Protein AF-A0A2V1BTF8-F1 (afdb_monomer_lite)

Radius of gyration: 18.41 Å; chains: 1; bounding box: 40×37×51 Å

Sequence (206 aa):
MSLDVRPENDLIGSLDSDEHRRFPVLKLAYFGLSCSQPADIDPVRNPDWVAESQWRATLGFQPPEQMYGSHTNRRIGVQTSVWAVGAVMYCLVVGRLNNWMYTFLHADPNGYFRTVVGDPAILRDSTQHFPYSARVIDVLCHCFMEDPDERATSRILVNDCQAMVDIFDTMTKDLPPTQMRSLKRGQMSSRMDSLYEISRFRTQVC

Foldseek 3Di:
DALEQAPVQWDFADADPPDRNDGTDIDGHDCVLPDDDDPDQQCVVCVVCLVSRAPSYDPLLFAPLSPDPPQPGNRDDQLSVLLSVLQRVLCVQQVDGFDQVDWDWDQAPVRDTFIFGGDCCQLVPCDPGHVAAPLVSNLSRLSRGNHSVSHDHPVRSVVSVVVLVVQVCVVCVPPDPVCVVVDDSNVVRVSSNVVVVVVVVVVVPD

pLDDT: mean 81.81, std 14.45, range [33.53, 96.31]

Secondary structure (DSSP, 8-state):
--S---GGGEEE-PPPSSS-SSSPPEEE---TT--PPPS---TTT-HHHHHHHTT-SPTTTS-HHHH-TT-S----SHHHHHHHHHHHHHHHHHSS---TT-EEEEE-TTS-EEEEES-HHHHT-TTTT--S-HHHHHHHHHHSBSSGGGSPPHHHHHHHHHHHHHHHHHHHTTS-HHHHTT--HHHHHHHHHHHHHHHHHHHT--

Structure (mmCIF, N/CA/C/O backbone):
data_AF-A0A2V1BTF8-F1
#
_entry.id   AF-A0A2V1BTF8-F1
#
loop_
_atom_site.group_PDB
_atom_site.id
_atom_site.type_symbol
_atom_site.label_atom_id
_atom_site.label_alt_id
_atom_site.label_comp_id
_atom_site.label_asym_id
_atom_site.label_entity_id
_atom_site.label_seq_id
_atom_site.pdbx_PDB_ins_code
_atom_site.Cartn_x
_atom_site.Cartn_y
_atom_site.Cartn_z
_atom_site.occupancy
_atom_site.B_iso_or_equiv
_atom_site.auth_seq_id
_atom_site.auth_comp_id
_atom_site.auth_asym_id
_atom_site.auth_atom_id
_atom_site.pdbx_PDB_model_num
ATOM 1 N N . MET A 1 1 ? 1.560 -13.198 -6.771 1.00 81.19 1 MET A N 1
ATOM 2 C CA . MET A 1 1 ? 1.176 -11.858 -6.279 1.00 81.19 1 MET A CA 1
ATOM 3 C C . MET A 1 1 ? -0.197 -11.499 -6.822 1.00 81.19 1 MET A C 1
ATOM 5 O O . MET A 1 1 ? -0.518 -11.952 -7.918 1.00 81.19 1 MET A O 1
ATOM 9 N N . SER A 1 2 ? -0.993 -10.732 -6.072 1.00 82.50 2 SER A N 1
ATOM 10 C CA . SER A 1 2 ? -2.259 -10.198 -6.590 1.00 82.50 2 SER A CA 1
ATOM 11 C C . SER A 1 2 ? -2.002 -8.856 -7.260 1.00 82.50 2 SER A C 1
ATOM 13 O O . SER A 1 2 ? -1.342 -7.990 -6.684 1.00 82.50 2 SER A O 1
ATOM 15 N N . LEU A 1 3 ? -2.510 -8.707 -8.478 1.00 83.69 3 LEU A N 1
ATOM 16 C CA . LEU A 1 3 ? -2.372 -7.491 -9.270 1.00 83.69 3 LEU A CA 1
ATOM 17 C C . LEU A 1 3 ? -3.637 -6.639 -9.291 1.00 83.69 3 LEU A C 1
ATOM 19 O O . LEU A 1 3 ? -3.630 -5.621 -9.960 1.00 83.69 3 LEU A O 1
ATOM 23 N N . ASP A 1 4 ? -4.696 -7.031 -8.583 1.00 84.44 4 ASP A N 1
ATOM 24 C CA . ASP A 1 4 ? -5.968 -6.302 -8.556 1.00 84.44 4 ASP A CA 1
ATOM 25 C C . ASP A 1 4 ? -6.592 -6.373 -7.155 1.00 84.44 4 ASP A C 1
ATOM 27 O O . ASP A 1 4 ? -7.639 -6.976 -6.935 1.00 84.44 4 ASP A O 1
ATOM 31 N N . VAL A 1 5 ? -5.893 -5.817 -6.163 1.00 86.31 5 VAL A N 1
ATOM 32 C CA . VAL A 1 5 ? -6.432 -5.667 -4.802 1.00 86.31 5 VAL A CA 1
ATOM 33 C C . VAL A 1 5 ? -7.244 -4.375 -4.749 1.00 86.31 5 VAL A C 1
ATOM 35 O O . VAL A 1 5 ? -6.713 -3.299 -5.019 1.00 86.31 5 VAL A O 1
ATOM 38 N N . ARG A 1 6 ? -8.534 -4.497 -4.430 1.00 88.38 6 ARG A N 1
ATOM 39 C CA . ARG A 1 6 ? -9.509 -3.401 -4.367 1.00 88.38 6 ARG A CA 1
ATOM 40 C C . ARG A 1 6 ? -10.736 -3.836 -3.551 1.00 88.38 6 ARG A C 1
ATOM 42 O O . ARG A 1 6 ? -10.977 -5.044 -3.472 1.00 88.38 6 ARG A O 1
ATOM 49 N N . PRO A 1 7 ? -11.548 -2.903 -3.022 1.00 86.31 7 PRO A N 1
ATOM 50 C CA . PRO A 1 7 ? -12.659 -3.237 -2.133 1.00 86.31 7 PRO A CA 1
ATOM 51 C C . PRO A 1 7 ? -13.680 -4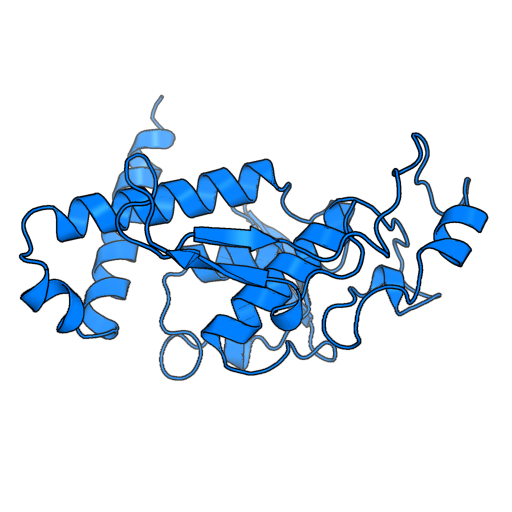.205 -2.743 1.00 86.31 7 PRO A C 1
ATOM 53 O O . PRO A 1 7 ? -14.249 -5.027 -2.036 1.00 86.31 7 PRO A O 1
ATOM 56 N N . GLU A 1 8 ? -13.907 -4.152 -4.058 1.00 87.50 8 GLU A N 1
ATOM 57 C CA . GLU A 1 8 ? -14.854 -5.039 -4.748 1.00 87.50 8 GLU A CA 1
ATOM 58 C C . GLU A 1 8 ? -14.408 -6.507 -4.755 1.00 87.50 8 GLU A C 1
ATOM 60 O O . GLU A 1 8 ? -15.232 -7.401 -4.954 1.00 87.50 8 GLU A O 1
ATOM 65 N N . ASN A 1 9 ? -13.113 -6.753 -4.553 1.00 87.81 9 ASN A N 1
ATOM 66 C CA . ASN A 1 9 ? -12.529 -8.088 -4.516 1.00 87.81 9 ASN A CA 1
ATOM 67 C C . ASN A 1 9 ? -12.391 -8.608 -3.072 1.00 87.81 9 ASN A C 1
ATOM 69 O O . ASN A 1 9 ? -11.923 -9.728 -2.879 1.00 87.81 9 ASN A O 1
ATOM 73 N N . ASP A 1 10 ? -12.831 -7.843 -2.069 1.00 86.81 10 ASP A N 1
ATOM 74 C CA . ASP A 1 10 ? -12.788 -8.222 -0.659 1.00 86.81 10 ASP A CA 1
ATOM 75 C C . ASP A 1 10 ? -14.166 -8.711 -0.185 1.00 86.81 10 ASP A C 1
ATOM 77 O O . ASP A 1 10 ? -15.143 -7.963 -0.116 1.00 86.81 10 ASP A O 1
ATOM 81 N N . LEU A 1 11 ? -14.261 -9.996 0.165 1.00 87.81 11 LEU A N 1
ATOM 82 C CA . LEU A 1 11 ? -15.493 -10.590 0.681 1.00 87.81 11 LEU A CA 1
ATOM 83 C C . LEU A 1 11 ? -15.557 -10.450 2.198 1.00 87.81 11 LEU A C 1
ATOM 85 O O . LEU A 1 11 ? -14.644 -10.867 2.910 1.00 87.81 11 LEU A O 1
ATOM 89 N N . ILE A 1 12 ? -16.677 -9.932 2.695 1.00 88.44 12 ILE A N 1
ATOM 90 C CA . ILE A 1 12 ? -16.931 -9.788 4.128 1.00 88.44 12 ILE A CA 1
ATOM 91 C C . ILE A 1 12 ? -17.760 -10.983 4.605 1.00 88.44 12 ILE A C 1
ATOM 93 O O . ILE A 1 12 ? -18.919 -11.154 4.225 1.00 88.44 12 ILE A O 1
ATOM 97 N N . GLY A 1 13 ? -17.144 -11.830 5.423 1.00 85.31 13 GLY A N 1
ATOM 98 C CA . GLY A 1 13 ? -17.763 -12.994 6.045 1.00 85.31 13 GLY A CA 1
ATOM 99 C C . GLY A 1 13 ? -18.385 -12.697 7.410 1.00 85.31 13 GLY A C 1
ATOM 100 O O . GLY A 1 13 ? -18.304 -11.593 7.945 1.00 85.31 13 GLY A O 1
ATOM 101 N N . SER A 1 14 ? -18.999 -13.725 8.000 1.00 86.19 14 SER A N 1
ATOM 102 C CA . SER A 1 14 ? -19.420 -13.682 9.406 1.00 86.19 14 SER A CA 1
ATOM 103 C C . SER A 1 14 ? -18.210 -13.623 10.346 1.00 86.19 14 SER A C 1
ATOM 105 O O . SER A 1 14 ? -17.082 -13.898 9.936 1.00 86.19 14 SER A O 1
ATOM 107 N N . LEU A 1 15 ? -18.455 -13.254 11.606 1.00 83.19 15 LEU A N 1
ATOM 108 C CA . LEU A 1 15 ? -17.451 -13.335 12.670 1.00 83.19 15 LEU A CA 1
ATOM 109 C C . LEU A 1 15 ? -16.960 -14.776 12.818 1.00 83.19 15 LEU A C 1
ATOM 111 O O . LEU A 1 15 ? -17.764 -15.707 12.713 1.00 83.19 15 LEU A O 1
ATOM 115 N N . ASP A 1 16 ? -15.667 -14.945 13.087 1.00 75.25 16 ASP A N 1
ATOM 116 C CA . ASP A 1 16 ? -15.132 -16.272 13.375 1.00 75.25 16 ASP A CA 1
ATOM 117 C C . ASP A 1 16 ? -15.511 -16.723 14.790 1.00 75.25 16 ASP A C 1
ATOM 119 O O . ASP A 1 16 ? -15.805 -15.915 15.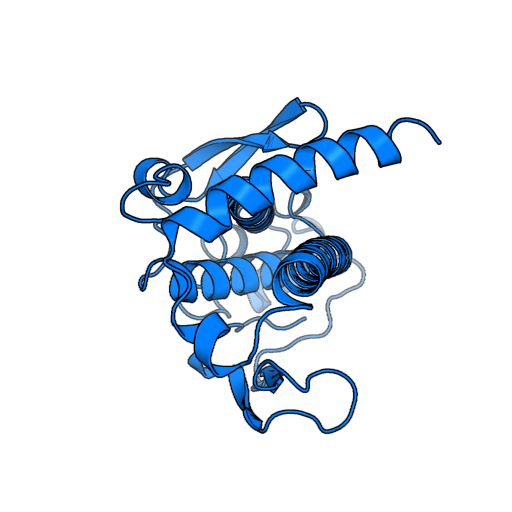675 1.00 75.25 16 ASP A O 1
ATOM 123 N N . SER A 1 17 ? -15.498 -18.031 15.005 1.00 75.75 17 SER A N 1
ATOM 124 C CA . SER A 1 17 ? -15.760 -18.673 16.284 1.00 75.75 17 SER A CA 1
ATOM 125 C C . SER A 1 17 ? -14.521 -18.792 17.171 1.00 75.75 17 SER A C 1
ATOM 127 O O . SER A 1 17 ? -14.683 -19.099 18.350 1.00 75.75 17 SER A O 1
ATOM 129 N N . ASP A 1 18 ? -13.307 -18.515 16.688 1.00 73.69 18 ASP A N 1
ATOM 130 C CA . ASP A 1 18 ? -12.044 -18.694 17.423 1.00 73.69 18 ASP A CA 1
ATOM 131 C C . ASP A 1 18 ? -11.150 -17.436 17.455 1.00 73.69 18 ASP A C 1
ATOM 133 O O . ASP A 1 18 ? -11.049 -16.820 18.519 1.00 73.69 18 ASP A O 1
ATOM 137 N N . GLU A 1 19 ? -10.550 -17.018 16.339 1.00 63.22 19 GLU A N 1
ATOM 138 C CA . GLU A 1 19 ? -9.487 -16.001 16.278 1.00 63.22 19 GLU A CA 1
ATOM 139 C C . GLU A 1 19 ? -10.029 -14.587 16.006 1.00 63.22 19 GLU A C 1
ATOM 141 O O . GLU A 1 19 ? -9.587 -13.605 16.607 1.00 63.22 19 GLU A O 1
ATOM 146 N N . HIS A 1 20 ? -11.060 -14.464 15.164 1.00 64.25 20 HIS A N 1
ATOM 147 C CA . HIS A 1 20 ? -11.615 -13.176 14.725 1.00 64.25 20 HIS A CA 1
ATOM 148 C C . HIS A 1 20 ? -13.076 -12.987 15.150 1.00 64.25 20 HIS A C 1
ATOM 150 O O . HIS A 1 20 ? -13.965 -12.686 14.356 1.00 64.25 20 HIS A O 1
ATOM 156 N N . ARG A 1 21 ? -13.329 -13.117 16.457 1.00 72.12 21 ARG A N 1
ATOM 157 C CA . ARG A 1 21 ? -14.680 -13.006 17.044 1.00 72.12 21 ARG A CA 1
ATOM 158 C C . ARG A 1 21 ? -15.271 -11.592 17.050 1.00 72.12 21 ARG A C 1
ATOM 160 O 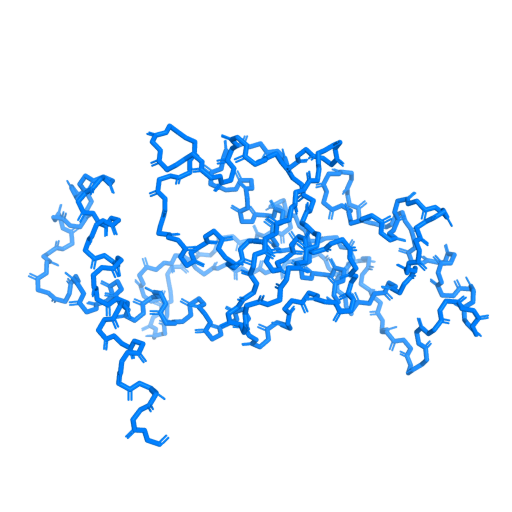O . ARG A 1 21 ? -16.436 -11.422 17.397 1.00 72.12 21 ARG A O 1
ATOM 167 N N . ARG A 1 22 ? -14.471 -10.562 16.760 1.00 71.56 22 ARG A N 1
ATOM 168 C CA . ARG A 1 22 ? -14.849 -9.147 16.969 1.00 71.56 22 ARG A CA 1
ATOM 169 C C . ARG A 1 22 ? -15.040 -8.357 15.687 1.00 71.56 22 ARG A C 1
ATOM 171 O O . ARG A 1 22 ? -15.901 -7.483 15.645 1.00 71.56 22 ARG A O 1
ATOM 178 N N . PHE A 1 23 ? -14.259 -8.674 14.661 1.00 79.12 23 PHE A N 1
ATOM 179 C CA . PHE A 1 23 ? -14.344 -8.039 13.355 1.00 79.12 23 PHE A CA 1
ATOM 180 C C . PHE A 1 23 ? -14.774 -9.079 12.322 1.00 79.12 23 PHE A C 1
ATOM 182 O O . PHE A 1 23 ? -14.309 -10.217 12.402 1.00 79.12 23 PHE A O 1
ATOM 189 N N . PRO A 1 24 ? -15.665 -8.726 11.380 1.00 83.12 24 PRO A N 1
ATOM 190 C CA . PRO A 1 24 ? -15.997 -9.598 10.261 1.00 83.12 24 PRO A CA 1
ATOM 191 C C . PRO A 1 24 ? -14.733 -10.065 9.537 1.00 83.12 24 PRO A C 1
ATOM 193 O O . PRO A 1 24 ? -13.813 -9.274 9.325 1.00 83.12 24 PRO A O 1
ATOM 196 N N . VAL A 1 25 ? -14.693 -11.340 9.149 1.00 84.44 25 VAL A N 1
ATOM 197 C CA . VAL A 1 25 ? -13.544 -11.887 8.422 1.00 84.44 25 VAL A CA 1
ATOM 198 C C . VAL A 1 25 ? -13.533 -11.317 7.008 1.00 84.44 25 VAL A C 1
ATOM 200 O O . VAL A 1 25 ? -14.488 -11.512 6.257 1.00 84.44 25 VAL A O 1
ATOM 203 N N . LEU A 1 26 ? -12.444 -10.648 6.632 1.00 86.81 26 LEU A N 1
ATOM 204 C CA . LEU A 1 26 ? -12.212 -10.192 5.266 1.00 86.81 26 LEU A CA 1
ATOM 205 C C . LEU A 1 26 ? -11.429 -11.268 4.508 1.00 86.81 26 LEU A C 1
ATOM 207 O O . LEU A 1 26 ? -10.352 -11.683 4.935 1.00 86.81 26 LEU A O 1
ATOM 211 N N . LYS A 1 27 ? -11.980 -11.737 3.388 1.00 87.50 27 LYS A N 1
ATOM 212 C CA . LYS A 1 27 ? -11.342 -12.720 2.508 1.00 87.50 27 LYS A CA 1
ATOM 213 C C . LYS A 1 27 ? -11.071 -12.081 1.157 1.00 87.50 27 LYS A C 1
ATOM 215 O O . LYS A 1 27 ? -12.012 -11.769 0.430 1.00 87.50 27 LYS A O 1
ATOM 220 N N . LEU A 1 28 ? -9.792 -11.941 0.817 1.00 88.75 28 LEU A N 1
ATOM 221 C CA . LEU A 1 28 ? -9.391 -11.515 -0.517 1.00 88.75 28 LEU A CA 1
ATOM 222 C C . LEU A 1 28 ? -9.827 -12.572 -1.539 1.00 88.75 28 LEU A C 1
ATOM 224 O O . LEU A 1 28 ? -9.509 -13.759 -1.409 1.00 88.75 28 LEU A O 1
ATOM 228 N N . ALA A 1 29 ? -10.559 -12.130 -2.549 1.00 88.38 29 ALA A N 1
ATOM 229 C CA . ALA A 1 29 ? -11.063 -12.933 -3.649 1.00 88.38 29 ALA A CA 1
ATOM 230 C C . ALA A 1 29 ? -10.463 -12.459 -4.979 1.00 88.38 29 ALA A C 1
ATOM 232 O O . ALA A 1 29 ? -9.653 -11.540 -5.042 1.00 88.38 29 ALA A O 1
ATOM 233 N N . TYR A 1 30 ? -10.879 -13.126 -6.058 1.00 83.69 30 TYR A N 1
ATOM 234 C CA . TYR A 1 30 ? -10.552 -12.756 -7.432 1.00 83.69 30 TYR A CA 1
ATOM 235 C C . TYR A 1 30 ? -9.047 -12.777 -7.757 1.00 83.69 30 TYR A C 1
ATOM 237 O O . TYR A 1 30 ? -8.386 -11.768 -7.980 1.00 83.69 30 TYR A O 1
ATOM 245 N N . PHE A 1 31 ? -8.507 -13.990 -7.887 1.00 86.62 31 PHE A N 1
ATOM 246 C CA . PHE A 1 31 ? -7.118 -14.216 -8.301 1.00 86.62 31 PHE A CA 1
ATOM 247 C C . PHE A 1 31 ? -6.940 -14.319 -9.828 1.00 86.62 31 PHE A C 1
ATOM 249 O O . PHE A 1 31 ? -5.879 -14.726 -10.289 1.00 86.62 31 PHE A O 1
ATOM 256 N N . GLY A 1 32 ? -7.943 -13.941 -10.633 1.00 85.69 32 GLY A N 1
ATOM 257 C CA . GLY A 1 32 ? -7.915 -14.099 -12.098 1.00 85.69 32 GLY A CA 1
ATOM 258 C C . GLY A 1 32 ? -6.793 -13.323 -12.801 1.00 85.69 32 GLY A C 1
ATOM 259 O O . GLY A 1 32 ? -6.345 -13.721 -13.872 1.00 85.69 32 GLY A O 1
ATOM 260 N N . LEU A 1 33 ? -6.303 -12.250 -12.173 1.00 84.44 33 LEU A N 1
ATOM 261 C CA . LEU A 1 33 ? -5.164 -11.454 -12.646 1.00 84.44 33 LEU A CA 1
ATOM 262 C C . LEU A 1 33 ? -3.871 -11.726 -11.870 1.00 84.44 33 LEU A C 1
ATOM 264 O O . LEU A 1 33 ? -2.859 -11.067 -12.107 1.00 84.44 33 LEU A O 1
ATOM 268 N N . SER A 1 34 ? -3.895 -12.678 -10.937 1.00 87.50 34 SER A N 1
ATOM 269 C CA . SER A 1 34 ? -2.711 -13.041 -10.166 1.00 87.50 34 SER A CA 1
ATOM 270 C C . SER A 1 34 ? -1.705 -13.783 -11.032 1.00 87.50 34 SER A C 1
ATOM 272 O O . SER A 1 34 ? -2.060 -14.582 -11.895 1.00 87.50 34 SER A O 1
ATOM 274 N N . CYS A 1 35 ? -0.429 -13.547 -10.761 1.00 85.75 35 CYS A N 1
ATOM 275 C CA . CYS A 1 35 ? 0.671 -14.217 -11.437 1.00 85.75 35 CYS A CA 1
ATOM 276 C C . CYS A 1 35 ? 1.736 -14.653 -10.431 1.00 85.75 35 CYS A C 1
ATOM 278 O O . CYS A 1 35 ? 1.900 -14.064 -9.353 1.00 85.75 35 CYS A O 1
ATOM 280 N N . SER A 1 36 ? 2.462 -15.710 -10.783 1.00 87.38 36 SER A N 1
ATOM 281 C CA . SER A 1 36 ? 3.681 -16.086 -10.076 1.00 87.38 36 SER A CA 1
ATOM 282 C C . SER A 1 36 ? 4.759 -15.07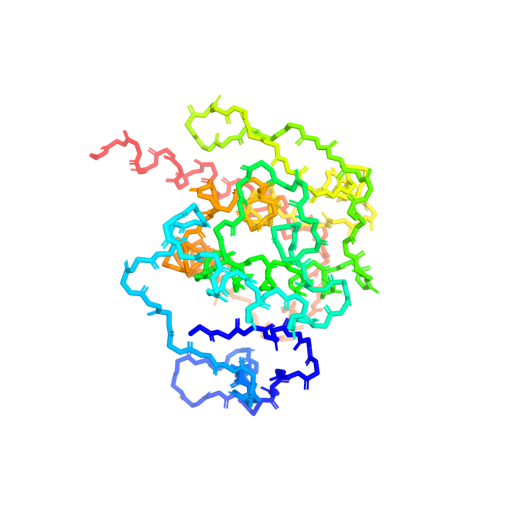1 -10.418 1.00 87.38 36 SER A C 1
ATOM 284 O O . SER A 1 36 ? 5.059 -14.857 -11.589 1.00 87.38 36 SER A O 1
ATOM 286 N N . GLN A 1 37 ? 5.320 -14.436 -9.395 1.00 87.25 37 GLN A N 1
ATOM 287 C CA . GLN A 1 37 ? 6.431 -13.519 -9.588 1.00 87.25 37 GLN A CA 1
ATOM 288 C C . GLN A 1 37 ? 7.667 -14.323 -10.031 1.00 87.25 37 GLN A C 1
ATOM 290 O O . GLN A 1 37 ? 7.965 -15.340 -9.393 1.00 87.25 37 GLN A O 1
ATOM 295 N N . PRO A 1 38 ? 8.393 -13.905 -11.083 1.00 87.44 38 PRO A N 1
ATOM 296 C CA . PRO A 1 38 ? 9.645 -14.545 -11.458 1.00 87.44 38 PRO A CA 1
ATOM 297 C C . PRO A 1 38 ? 10.718 -14.320 -10.383 1.00 87.44 38 PRO A C 1
ATOM 299 O O . PRO A 1 38 ? 10.633 -13.402 -9.566 1.00 87.44 38 PRO A O 1
ATOM 302 N N . ALA A 1 39 ? 11.752 -15.164 -10.387 1.00 85.94 39 ALA A N 1
ATOM 303 C CA . ALA A 1 39 ? 12.889 -15.005 -9.479 1.00 85.94 39 ALA A CA 1
ATOM 304 C C . ALA A 1 39 ? 13.686 -13.719 -9.768 1.00 85.94 39 ALA A C 1
ATOM 306 O O . ALA A 1 39 ? 14.211 -13.104 -8.843 1.00 85.94 39 ALA A O 1
ATOM 307 N N . ASP A 1 40 ? 13.743 -13.308 -11.039 1.00 85.12 40 ASP A N 1
ATOM 308 C CA . ASP A 1 40 ? 14.342 -12.049 -11.478 1.00 85.12 40 ASP A CA 1
ATOM 309 C C . ASP A 1 40 ? 13.244 -11.059 -11.894 1.00 85.12 40 ASP A C 1
ATOM 311 O O . ASP A 1 40 ? 12.565 -11.253 -12.905 1.00 85.12 40 ASP A O 1
ATOM 315 N N . ILE A 1 41 ? 13.059 -10.022 -11.077 1.00 84.50 41 ILE A N 1
ATOM 316 C CA . ILE A 1 41 ? 12.100 -8.926 -11.295 1.00 84.50 41 ILE A CA 1
ATOM 317 C C . ILE A 1 41 ? 12.792 -7.617 -11.684 1.00 84.50 41 ILE A C 1
ATOM 319 O O . ILE A 1 41 ? 12.162 -6.561 -11.645 1.00 84.50 41 ILE A O 1
ATOM 323 N N . ASP A 1 42 ? 14.090 -7.660 -11.993 1.00 86.31 42 ASP A N 1
ATOM 324 C CA . ASP A 1 42 ? 14.825 -6.486 -12.446 1.00 86.31 42 ASP A CA 1
ATOM 325 C C . ASP A 1 42 ? 14.228 -5.988 -13.780 1.00 86.31 42 ASP A C 1
ATOM 327 O O . ASP A 1 42 ? 14.250 -6.727 -14.768 1.00 86.31 42 ASP A O 1
ATOM 331 N N . PRO A 1 43 ? 13.707 -4.748 -13.845 1.00 76.94 43 PRO A N 1
ATOM 332 C CA . PRO A 1 43 ? 13.071 -4.211 -15.050 1.00 76.94 43 PRO A CA 1
ATOM 333 C C . PRO A 1 43 ? 13.982 -4.169 -16.279 1.00 76.94 43 PRO A C 1
ATOM 335 O O . PRO A 1 43 ? 13.499 -4.258 -17.406 1.00 76.94 43 PRO A O 1
ATOM 338 N N . VAL A 1 44 ? 15.293 -4.014 -16.071 1.00 79.19 44 VAL A N 1
ATOM 339 C CA . VAL A 1 44 ? 16.294 -3.960 -17.143 1.00 79.19 44 VAL A CA 1
ATOM 340 C C . VAL A 1 44 ? 16.555 -5.358 -17.688 1.00 79.19 44 VAL A C 1
ATOM 342 O O . VAL A 1 44 ? 16.722 -5.536 -18.894 1.00 79.19 44 VAL A O 1
ATOM 345 N N . ARG A 1 45 ? 16.589 -6.361 -16.806 1.00 77.62 45 ARG A N 1
ATOM 346 C CA . ARG A 1 45 ? 16.885 -7.753 -17.178 1.00 77.62 45 ARG A CA 1
ATOM 347 C C . ARG A 1 45 ? 15.648 -8.529 -17.614 1.00 77.62 45 ARG A C 1
ATOM 349 O O . ARG A 1 45 ? 15.787 -9.523 -18.321 1.00 77.62 45 ARG A O 1
ATOM 356 N N . ASN A 1 46 ? 14.466 -8.080 -17.208 1.00 87.50 46 ASN A N 1
ATOM 357 C CA . ASN A 1 46 ? 13.193 -8.725 -17.488 1.00 87.50 46 ASN A CA 1
ATOM 358 C C . ASN A 1 46 ? 12.134 -7.710 -17.975 1.00 87.50 46 ASN A C 1
ATOM 360 O O . ASN A 1 46 ? 11.133 -7.464 -17.294 1.00 87.50 46 ASN A O 1
ATOM 364 N N . PRO A 1 47 ? 12.341 -7.090 -19.152 1.00 89.19 47 PRO A N 1
ATOM 365 C CA . PRO A 1 47 ? 11.404 -6.111 -19.703 1.00 89.19 47 PRO A CA 1
ATOM 366 C C . PRO A 1 47 ? 10.052 -6.732 -20.084 1.00 89.19 47 PRO A C 1
ATOM 368 O O . PRO A 1 47 ? 9.026 -6.058 -19.982 1.00 89.19 47 PRO A O 1
ATOM 371 N N . ASP A 1 48 ? 10.032 -8.014 -20.464 1.00 91.12 48 ASP A N 1
ATOM 372 C CA . ASP A 1 48 ? 8.803 -8.742 -20.795 1.00 91.12 48 ASP A CA 1
ATOM 373 C C . ASP A 1 48 ? 7.887 -8.854 -19.572 1.00 91.12 48 ASP A C 1
ATOM 375 O O . ASP A 1 48 ? 6.694 -8.569 -19.665 1.00 91.12 48 ASP A O 1
ATOM 379 N N . TRP A 1 49 ? 8.447 -9.142 -18.390 1.00 91.75 49 TRP A N 1
ATOM 380 C CA . TRP A 1 49 ? 7.684 -9.129 -17.142 1.00 91.75 49 TRP A CA 1
ATOM 381 C C . TRP A 1 49 ? 7.023 -7.777 -16.883 1.00 91.75 49 TRP A C 1
ATOM 383 O O . TRP A 1 49 ? 5.847 -7.716 -16.515 1.00 91.75 49 TRP A O 1
ATOM 393 N N . VAL A 1 50 ? 7.753 -6.681 -17.091 1.00 91.31 50 VAL A N 1
ATOM 394 C CA . VAL A 1 50 ? 7.204 -5.333 -16.922 1.00 91.31 50 VAL A CA 1
ATOM 395 C C . VAL A 1 50 ? 6.085 -5.086 -17.929 1.00 91.31 50 VAL A C 1
ATOM 397 O O . VAL A 1 50 ? 5.036 -4.572 -17.544 1.00 91.31 50 VAL A O 1
ATOM 400 N N . ALA A 1 51 ? 6.272 -5.485 -19.189 1.00 90.56 51 ALA A N 1
ATOM 401 C CA . ALA A 1 51 ? 5.276 -5.334 -20.245 1.00 90.56 51 ALA A CA 1
ATOM 402 C C . ALA A 1 51 ? 3.990 -6.126 -19.965 1.00 90.56 51 ALA A C 1
ATOM 404 O O . ALA A 1 51 ? 2.893 -5.618 -20.206 1.00 90.56 51 ALA A O 1
ATOM 405 N N . GLU A 1 52 ? 4.121 -7.336 -19.426 1.00 90.06 52 GLU A N 1
ATOM 406 C CA . GLU A 1 52 ? 2.998 -8.210 -19.099 1.00 90.06 52 GLU A CA 1
ATOM 407 C C . GLU A 1 52 ? 2.274 -7.808 -17.817 1.00 90.06 52 GLU A C 1
ATOM 409 O O . GLU A 1 52 ? 1.078 -8.075 -17.704 1.00 90.06 52 GLU A O 1
ATOM 414 N N . SER A 1 53 ? 2.972 -7.218 -16.843 1.00 90.44 53 SER A N 1
ATOM 415 C CA . SER A 1 53 ? 2.433 -6.927 -15.505 1.00 90.44 53 SER A CA 1
ATOM 416 C C . SER A 1 53 ? 1.971 -5.482 -15.311 1.00 90.44 53 SER A C 1
ATOM 418 O O . SER A 1 53 ? 1.174 -5.221 -14.405 1.00 90.44 53 SER A O 1
ATOM 420 N N . GLN A 1 54 ? 2.422 -4.541 -16.143 1.00 91.75 54 GLN A N 1
ATOM 421 C CA . GLN A 1 54 ? 1.925 -3.163 -16.135 1.00 91.75 54 GLN A CA 1
ATOM 422 C C . GLN A 1 54 ? 0.439 -3.091 -16.512 1.00 91.75 54 GLN A C 1
ATOM 424 O O . GLN A 1 54 ? -0.092 -3.976 -17.181 1.00 91.75 54 GLN A O 1
ATOM 429 N N . TRP A 1 55 ? -0.239 -2.030 -16.067 1.00 89.81 55 TRP A N 1
ATOM 430 C CA . TRP A 1 55 ? -1.657 -1.769 -16.361 1.00 89.81 55 TRP A CA 1
ATOM 431 C C . TRP A 1 55 ? -2.669 -2.836 -15.909 1.00 89.81 55 TRP A C 1
ATOM 433 O O . TRP A 1 55 ? -3.823 -2.794 -16.331 1.00 89.81 55 TRP A O 1
ATOM 443 N N . ARG A 1 56 ? -2.277 -3.787 -15.049 1.00 89.31 56 ARG A N 1
ATOM 444 C CA . ARG A 1 56 ? -3.173 -4.871 -14.612 1.00 89.31 56 ARG A CA 1
ATOM 445 C C . ARG A 1 56 ? -4.106 -4.518 -13.457 1.00 89.31 56 ARG A C 1
ATOM 447 O O . ARG A 1 56 ? -5.180 -5.105 -13.388 1.00 89.31 56 ARG A O 1
ATOM 454 N N . ALA A 1 57 ? -3.721 -3.603 -12.568 1.00 88.12 57 ALA A N 1
ATOM 455 C CA . ALA A 1 57 ? -4.596 -3.219 -11.457 1.00 88.12 57 ALA A CA 1
ATOM 456 C C . ALA A 1 57 ? -5.741 -2.320 -11.926 1.00 88.12 57 ALA A C 1
ATOM 458 O O . ALA A 1 57 ? -5.666 -1.679 -12.971 1.00 88.12 57 ALA A O 1
ATOM 459 N N . THR A 1 58 ? -6.801 -2.220 -11.138 1.00 89.88 58 THR A N 1
ATOM 460 C CA . THR A 1 58 ? -7.845 -1.219 -11.378 1.00 89.88 58 THR A CA 1
ATOM 461 C C . THR A 1 58 ? -7.297 0.208 -11.214 1.00 89.88 58 THR A C 1
ATOM 463 O O . THR A 1 58 ? -6.517 0.488 -10.300 1.00 89.88 58 THR A O 1
ATOM 466 N N . LEU A 1 59 ? -7.716 1.134 -12.087 1.00 87.25 59 LEU A N 1
ATOM 467 C CA . LEU A 1 59 ? -7.331 2.549 -12.012 1.00 87.25 59 LEU A CA 1
ATOM 468 C C . LEU A 1 59 ? -7.620 3.123 -10.612 1.00 87.25 59 LEU A C 1
ATOM 470 O O . LEU A 1 59 ? -8.713 2.949 -10.081 1.00 87.25 59 LEU A O 1
ATOM 474 N N . GLY A 1 60 ? -6.635 3.807 -10.024 1.00 85.69 60 GLY A N 1
ATOM 475 C CA . GLY A 1 60 ? -6.706 4.336 -8.656 1.00 85.69 60 GLY A CA 1
ATOM 476 C C . GLY A 1 60 ? -6.180 3.395 -7.567 1.00 85.69 60 GLY A C 1
ATOM 477 O O . GLY A 1 60 ? -5.827 3.866 -6.489 1.00 85.69 60 GLY A O 1
ATOM 478 N N . PHE A 1 61 ? -6.060 2.099 -7.864 1.00 91.94 61 PHE A N 1
ATOM 479 C CA . PHE A 1 61 ? -5.365 1.108 -7.031 1.00 91.94 61 PHE A CA 1
ATOM 480 C C . PHE A 1 61 ? -4.003 0.712 -7.618 1.00 91.94 61 PHE A C 1
ATOM 482 O O . PHE A 1 61 ? -3.186 0.102 -6.930 1.00 91.94 61 PHE A O 1
ATOM 489 N N . GLN A 1 62 ? -3.744 1.086 -8.876 1.00 92.25 62 GLN A N 1
ATOM 490 C CA . GLN A 1 62 ? -2.439 0.946 -9.518 1.00 92.25 62 GLN A CA 1
ATOM 491 C C . GLN A 1 62 ? -1.392 1.848 -8.839 1.00 92.25 62 GLN A C 1
ATOM 493 O O . GLN A 1 62 ? -1.665 3.030 -8.614 1.00 92.25 62 GLN A O 1
ATOM 498 N N . PRO A 1 63 ? -0.192 1.327 -8.550 1.00 94.25 63 PRO A N 1
ATOM 499 C CA . PRO A 1 63 ? 0.932 2.130 -8.110 1.00 94.25 63 PRO A CA 1
ATOM 500 C C . PRO A 1 63 ? 1.699 2.771 -9.285 1.00 94.25 63 PRO A C 1
ATOM 502 O O . PRO A 1 63 ? 1.574 2.322 -10.434 1.00 94.25 63 PRO A O 1
ATOM 505 N N . PRO A 1 64 ? 2.544 3.785 -9.013 1.00 94.06 64 PRO A N 1
ATOM 506 C CA . PRO A 1 64 ? 3.287 4.531 -10.027 1.00 94.06 64 PRO A CA 1
ATOM 507 C C . PRO A 1 64 ? 4.130 3.662 -10.968 1.00 94.06 64 PRO A C 1
ATOM 509 O O . PRO A 1 64 ? 4.151 3.921 -12.172 1.00 94.06 64 PRO A O 1
ATOM 512 N N . GLU A 1 65 ? 4.768 2.594 -10.476 1.00 94.31 65 GLU A N 1
ATOM 513 C CA . GLU A 1 65 ? 5.618 1.714 -11.291 1.00 94.31 65 GLU A CA 1
ATOM 514 C C . GLU A 1 65 ? 4.843 0.901 -12.348 1.00 94.31 65 GLU A C 1
ATOM 516 O O . GLU A 1 65 ? 5.413 0.487 -13.369 1.00 94.31 65 GLU A O 1
ATOM 521 N N . GLN A 1 66 ? 3.537 0.690 -12.128 1.00 92.50 66 GLN A N 1
ATOM 522 C CA . GLN A 1 66 ? 2.634 0.068 -13.102 1.00 92.50 66 GLN A CA 1
ATOM 523 C C . GLN A 1 66 ? 2.039 1.077 -14.088 1.00 92.50 66 GLN A C 1
ATOM 525 O O . GLN A 1 66 ? 1.662 0.665 -15.185 1.00 92.50 66 GLN A O 1
ATOM 530 N N . MET A 1 67 ? 1.947 2.355 -13.705 1.00 90.50 67 MET A N 1
ATOM 531 C CA . MET A 1 67 ? 1.315 3.415 -14.498 1.00 90.50 67 MET A CA 1
ATOM 532 C C . MET A 1 67 ? 2.299 4.150 -15.410 1.00 90.50 67 MET A C 1
ATOM 534 O O . MET A 1 67 ? 1.989 4.435 -16.563 1.00 90.50 67 MET A O 1
ATOM 538 N N . TYR A 1 68 ? 3.492 4.495 -14.926 1.00 88.50 68 TYR A N 1
ATOM 539 C CA . TYR A 1 68 ? 4.407 5.340 -15.693 1.00 88.50 68 TYR A CA 1
ATOM 540 C C . TYR A 1 68 ? 5.563 4.526 -16.245 1.00 88.50 68 TYR A C 1
ATOM 542 O O . TYR A 1 68 ? 6.422 4.040 -15.511 1.00 88.50 68 TYR A O 1
ATOM 550 N N . GLY A 1 69 ? 5.645 4.462 -17.576 1.00 87.12 69 GLY A N 1
ATOM 551 C CA . GLY A 1 69 ? 6.818 3.915 -18.259 1.00 87.12 69 GLY A CA 1
ATOM 552 C C . GLY A 1 69 ? 8.114 4.660 -17.915 1.00 87.12 69 GLY A C 1
ATOM 553 O O . GLY A 1 69 ? 9.186 4.076 -18.005 1.00 87.12 69 GLY A O 1
ATOM 554 N N . SER A 1 70 ? 8.006 5.919 -17.481 1.00 89.19 70 SER A N 1
ATOM 555 C CA . SER A 1 70 ? 9.115 6.773 -17.049 1.00 89.19 70 SER A CA 1
ATOM 556 C C . SER A 1 70 ? 9.426 6.703 -15.549 1.00 89.19 70 SER A C 1
ATOM 558 O O . SER A 1 70 ? 10.261 7.478 -15.090 1.00 89.19 70 SER A O 1
ATOM 560 N N . HIS A 1 71 ? 8.748 5.850 -14.770 1.00 90.94 71 HIS A N 1
ATOM 561 C CA . HIS A 1 71 ? 9.045 5.714 -13.343 1.00 90.94 71 HIS A CA 1
ATOM 562 C C . HIS A 1 71 ? 10.492 5.241 -13.141 1.00 90.94 71 HIS A C 1
ATOM 564 O O . HIS A 1 71 ? 10.957 4.350 -13.853 1.00 90.94 71 HIS A O 1
ATOM 570 N N . THR A 1 72 ? 11.200 5.830 -12.176 1.00 90.44 72 THR A N 1
ATOM 571 C CA . THR A 1 72 ? 12.635 5.584 -11.945 1.00 90.44 72 THR A CA 1
ATOM 572 C C . THR A 1 72 ? 12.926 4.134 -11.567 1.00 90.44 72 THR A C 1
ATOM 574 O O . THR A 1 72 ? 13.920 3.570 -12.021 1.00 90.44 72 THR A O 1
ATOM 577 N N . ASN A 1 73 ? 12.034 3.514 -10.793 1.00 93.00 73 ASN A N 1
ATOM 578 C CA . ASN A 1 73 ? 12.099 2.102 -10.435 1.00 93.00 73 ASN A CA 1
ATOM 579 C C . ASN A 1 73 ? 10.838 1.361 -10.901 1.00 93.00 73 ASN A C 1
ATOM 581 O O . ASN A 1 73 ? 9.774 1.479 -10.298 1.00 93.00 73 ASN A O 1
ATOM 585 N N . ARG A 1 74 ? 10.936 0.591 -11.988 1.00 92.94 74 ARG A N 1
ATOM 586 C CA . ARG A 1 74 ? 9.804 -0.149 -12.580 1.00 92.94 74 ARG A CA 1
ATOM 587 C C . ARG A 1 74 ? 9.622 -1.572 -12.044 1.00 92.94 74 ARG A C 1
ATOM 589 O O . ARG A 1 74 ? 9.066 -2.427 -12.733 1.00 92.94 74 ARG A O 1
ATOM 596 N N . ARG A 1 75 ? 10.112 -1.857 -10.838 1.00 92.56 75 ARG A N 1
ATOM 597 C CA . ARG A 1 75 ? 10.020 -3.184 -10.220 1.00 92.56 75 ARG A CA 1
ATOM 598 C C . ARG A 1 75 ? 8.579 -3.490 -9.795 1.00 92.56 75 ARG A C 1
ATOM 600 O O . ARG A 1 75 ? 8.143 -3.116 -8.712 1.00 92.56 75 ARG A O 1
ATOM 607 N N . ILE A 1 76 ? 7.848 -4.204 -10.649 1.00 93.31 76 ILE A N 1
ATOM 608 C CA . ILE A 1 76 ? 6.477 -4.661 -10.377 1.00 93.31 76 ILE A CA 1
ATOM 609 C C . ILE A 1 76 ? 6.546 -6.027 -9.680 1.00 93.31 76 ILE A C 1
ATOM 611 O O . ILE A 1 76 ? 7.086 -6.987 -10.232 1.00 93.31 76 ILE A O 1
ATOM 615 N N . GLY A 1 77 ? 6.021 -6.127 -8.459 1.00 92.25 77 GLY A N 1
ATOM 616 C CA . GLY A 1 77 ? 6.212 -7.305 -7.605 1.00 92.25 77 GLY A CA 1
ATOM 617 C C . GLY A 1 77 ? 5.273 -7.348 -6.400 1.00 92.25 77 GLY A C 1
ATOM 618 O O . GLY A 1 77 ? 4.207 -6.738 -6.400 1.00 92.25 77 GLY A O 1
ATOM 619 N N . VAL A 1 78 ? 5.664 -8.047 -5.332 1.00 91.50 78 VAL A N 1
ATOM 620 C CA . VAL A 1 78 ? 4.882 -8.098 -4.077 1.00 91.50 78 VAL A CA 1
ATOM 621 C C . VAL A 1 78 ? 4.611 -6.697 -3.500 1.00 91.50 78 VAL A C 1
ATOM 623 O O . VAL A 1 78 ? 3.538 -6.450 -2.950 1.00 91.50 78 VAL A O 1
ATOM 626 N N . GLN A 1 79 ? 5.542 -5.759 -3.666 1.00 93.62 79 GLN A N 1
ATOM 627 C CA . GLN A 1 79 ? 5.442 -4.372 -3.200 1.00 93.62 79 GLN A CA 1
ATOM 628 C C . GLN A 1 79 ? 4.364 -3.567 -3.945 1.00 93.62 79 GLN A C 1
ATOM 630 O O . GLN A 1 79 ? 3.811 -2.606 -3.407 1.00 93.62 79 GLN A O 1
ATOM 635 N N . THR A 1 80 ? 3.993 -3.994 -5.151 1.00 93.38 80 THR A N 1
ATOM 636 C CA . THR A 1 80 ? 2.830 -3.475 -5.882 1.00 93.38 80 THR A CA 1
ATOM 637 C C . THR A 1 80 ? 1.531 -3.872 -5.169 1.00 93.38 80 THR A C 1
ATOM 639 O O . THR A 1 80 ? 0.633 -3.049 -5.014 1.00 93.38 80 THR A O 1
ATOM 642 N N . SER A 1 81 ? 1.436 -5.102 -4.643 1.00 92.25 81 SER A N 1
ATOM 643 C CA . SER A 1 81 ? 0.276 -5.523 -3.838 1.00 92.25 81 SER A CA 1
ATOM 644 C C . SER A 1 81 ? 0.183 -4.756 -2.512 1.00 92.25 81 SER A C 1
ATOM 646 O O . SER A 1 81 ? -0.920 -4.465 -2.058 1.00 92.25 81 SER A O 1
ATOM 648 N N . VAL A 1 82 ? 1.321 -4.403 -1.902 1.00 95.06 82 VAL A N 1
ATOM 649 C CA . VAL A 1 82 ? 1.368 -3.586 -0.674 1.00 95.06 82 VAL A CA 1
ATOM 650 C C . VAL A 1 82 ? 0.745 -2.209 -0.895 1.00 95.06 82 VAL A C 1
ATOM 652 O O . VAL A 1 82 ? -0.083 -1.778 -0.093 1.00 95.06 82 VAL A O 1
ATOM 655 N N . TRP A 1 83 ? 1.080 -1.550 -2.004 1.00 95.69 83 TRP A N 1
ATOM 656 C CA . TRP A 1 83 ? 0.445 -0.286 -2.365 1.00 95.69 83 TRP A CA 1
ATOM 657 C C . TRP A 1 83 ? -1.071 -0.421 -2.466 1.00 95.69 83 TRP A C 1
ATOM 659 O O . TRP A 1 83 ? -1.809 0.381 -1.898 1.00 95.69 83 TRP A O 1
ATOM 669 N N . ALA A 1 84 ? -1.541 -1.451 -3.169 1.00 94.12 84 ALA A N 1
ATOM 670 C CA . ALA A 1 84 ? -2.965 -1.658 -3.387 1.00 94.12 84 ALA A CA 1
ATOM 671 C C . ALA A 1 84 ? -3.719 -1.918 -2.066 1.00 94.12 84 ALA A C 1
ATOM 673 O O . ALA A 1 84 ? -4.811 -1.386 -1.869 1.00 94.12 84 ALA A O 1
ATOM 674 N N . VAL A 1 85 ? -3.105 -2.624 -1.106 1.00 93.81 85 VAL A N 1
ATOM 675 C CA . VAL A 1 85 ? -3.623 -2.732 0.272 1.00 93.81 85 VAL A CA 1
ATOM 676 C C . VAL A 1 85 ? -3.710 -1.354 0.940 1.00 93.81 85 VAL A C 1
ATOM 678 O O . VAL A 1 85 ? -4.746 -1.019 1.513 1.00 93.81 85 VAL A O 1
ATOM 681 N N . GLY A 1 86 ? -2.670 -0.524 0.821 1.00 94.50 86 GLY A N 1
ATOM 682 C CA . GLY A 1 86 ? -2.697 0.862 1.299 1.00 94.50 86 GLY A CA 1
ATOM 683 C C . GLY A 1 86 ? -3.818 1.692 0.666 1.00 94.50 86 GLY A C 1
ATOM 684 O O . GLY A 1 86 ? -4.509 2.427 1.368 1.00 94.50 86 GLY A O 1
ATOM 685 N N . ALA A 1 87 ? -4.063 1.529 -0.635 1.00 94.44 87 ALA A N 1
ATOM 686 C CA . ALA A 1 87 ? -5.153 2.189 -1.353 1.00 94.44 87 ALA A CA 1
ATOM 687 C C . ALA A 1 87 ? -6.536 1.758 -0.841 1.00 94.44 87 ALA A C 1
ATOM 689 O O . ALA A 1 87 ? -7.400 2.614 -0.641 1.00 94.44 87 ALA A O 1
ATOM 690 N N . VAL A 1 88 ? -6.733 0.467 -0.545 1.00 93.06 88 VAL A N 1
ATOM 691 C CA . VAL A 1 88 ? -7.953 -0.030 0.117 1.00 93.06 88 VAL A CA 1
ATOM 692 C C . VAL A 1 88 ? -8.111 0.601 1.500 1.00 93.06 88 VAL A C 1
ATOM 694 O O . VAL A 1 88 ? -9.159 1.178 1.788 1.00 93.06 88 VAL A O 1
ATOM 697 N N . MET A 1 89 ? -7.069 0.563 2.336 1.00 91.75 89 MET A N 1
ATOM 698 C CA . MET A 1 89 ? -7.095 1.158 3.679 1.00 91.75 89 MET A CA 1
ATOM 699 C C . MET A 1 89 ? -7.420 2.656 3.633 1.00 91.75 89 MET A C 1
ATOM 701 O O . MET A 1 89 ? -8.285 3.130 4.370 1.00 91.75 89 MET A O 1
ATOM 705 N N . TYR A 1 90 ? -6.776 3.399 2.734 1.00 91.81 90 TYR A N 1
ATOM 706 C CA . TYR A 1 90 ? -7.032 4.820 2.525 1.00 91.81 90 TYR A CA 1
ATOM 707 C C . TYR A 1 90 ? -8.479 5.072 2.092 1.00 91.81 90 TYR A C 1
ATOM 709 O O . TYR A 1 90 ? -9.146 5.941 2.652 1.00 91.81 90 TYR A O 1
ATOM 717 N N . CYS A 1 91 ? -8.993 4.286 1.143 1.00 91.31 91 CYS A N 1
ATOM 718 C CA . CYS A 1 91 ? -10.370 4.408 0.676 1.00 91.31 91 CYS A CA 1
ATOM 719 C C . CYS A 1 91 ? -11.382 4.133 1.795 1.00 91.31 91 CYS A C 1
ATOM 721 O O . CYS A 1 91 ? -12.390 4.832 1.886 1.00 91.31 91 CYS A O 1
ATOM 723 N N . LEU A 1 92 ? -11.110 3.164 2.673 1.00 87.94 92 LEU A N 1
ATOM 724 C CA . LEU A 1 92 ? -11.956 2.870 3.833 1.00 87.94 92 LEU A CA 1
ATOM 725 C C . LEU A 1 92 ? -11.966 4.014 4.855 1.00 87.94 92 LEU A C 1
ATOM 727 O O . LEU A 1 92 ? -13.002 4.278 5.464 1.00 87.94 92 LEU A O 1
ATOM 731 N N . VAL A 1 93 ? -10.834 4.698 5.040 1.00 86.12 93 VAL A N 1
ATOM 732 C CA . VAL A 1 93 ? -10.719 5.809 5.995 1.00 86.12 93 VAL A CA 1
ATOM 733 C C . VAL A 1 93 ? -11.310 7.106 5.441 1.00 86.12 93 VAL A C 1
ATOM 735 O O . VAL A 1 93 ? -12.107 7.760 6.112 1.00 86.12 93 VAL A O 1
ATOM 738 N N . VAL A 1 94 ? -10.913 7.486 4.228 1.00 87.44 94 VAL A N 1
ATOM 739 C CA . VAL A 1 94 ? -11.201 8.807 3.646 1.00 87.44 94 VAL A CA 1
ATOM 740 C C . VAL A 1 94 ? -12.474 8.784 2.789 1.00 87.44 94 VAL A C 1
ATOM 742 O O . VAL A 1 94 ? -13.072 9.827 2.536 1.00 87.44 94 VAL A O 1
ATOM 745 N N . GLY A 1 95 ? -12.916 7.608 2.331 1.00 87.56 95 GLY A N 1
ATOM 746 C CA . GLY A 1 95 ? -14.084 7.455 1.455 1.00 87.56 95 GLY A CA 1
ATOM 747 C C . GLY A 1 95 ? -13.825 7.824 -0.011 1.00 87.56 95 GLY A C 1
ATOM 748 O O . GLY A 1 95 ? -14.772 7.993 -0.776 1.00 87.56 95 GLY A O 1
ATOM 749 N N . ARG A 1 96 ? -12.556 7.984 -0.409 1.00 89.69 96 ARG A N 1
ATOM 750 C CA . ARG A 1 96 ? -12.127 8.273 -1.787 1.00 89.69 96 ARG A CA 1
ATOM 751 C C . ARG A 1 96 ? -10.742 7.696 -2.070 1.00 89.69 96 ARG A C 1
ATOM 753 O O . ARG A 1 96 ? -10.021 7.333 -1.148 1.00 89.69 96 ARG A O 1
ATOM 760 N N . LEU A 1 97 ? -10.369 7.660 -3.347 1.00 89.38 97 LEU A N 1
ATOM 761 C CA . LEU A 1 97 ? -9.051 7.219 -3.805 1.00 89.38 97 LEU A CA 1
ATOM 762 C C . LEU A 1 97 ? -7.949 8.223 -3.444 1.00 89.38 97 LEU A C 1
ATOM 764 O O . LEU A 1 97 ? -8.197 9.430 -3.371 1.00 89.38 97 LEU A O 1
ATOM 768 N N . ASN A 1 98 ? -6.729 7.714 -3.253 1.00 87.81 98 ASN A N 1
ATOM 769 C CA . ASN A 1 98 ? -5.552 8.547 -3.025 1.00 87.81 98 ASN A CA 1
ATOM 770 C C . ASN A 1 98 ? -5.248 9.399 -4.270 1.00 87.81 98 ASN A C 1
ATOM 772 O O . ASN A 1 98 ? -5.380 8.935 -5.406 1.00 87.81 98 ASN A O 1
ATOM 776 N N . ASN A 1 99 ? -4.834 10.650 -4.062 1.00 85.56 99 ASN A N 1
ATOM 777 C CA . ASN A 1 99 ? -4.476 11.542 -5.155 1.00 85.56 99 ASN A CA 1
ATOM 778 C C . ASN A 1 99 ? -2.982 11.429 -5.479 1.00 85.56 99 ASN A C 1
ATOM 780 O O . ASN A 1 99 ? -2.129 11.925 -4.751 1.00 85.56 99 ASN A O 1
ATOM 784 N N . TRP A 1 100 ? -2.702 10.813 -6.621 1.00 83.81 100 TRP A N 1
ATOM 785 C CA . TRP A 1 100 ? -1.371 10.553 -7.162 1.00 83.81 100 TRP A CA 1
ATOM 786 C C . TRP A 1 100 ? -0.619 11.798 -7.647 1.00 83.81 100 TRP A C 1
ATOM 788 O O . TRP A 1 100 ? 0.575 11.716 -7.913 1.00 83.81 100 TRP A O 1
ATOM 798 N N . MET A 1 101 ? -1.287 12.948 -7.775 1.00 85.94 101 MET A N 1
ATOM 799 C CA . MET A 1 101 ? -0.648 14.188 -8.238 1.00 85.94 101 MET A CA 1
ATOM 800 C C . MET A 1 101 ? 0.195 14.876 -7.159 1.00 85.94 101 MET A C 1
ATOM 802 O O . MET A 1 101 ? 0.925 15.818 -7.465 1.00 85.94 101 MET A O 1
ATOM 806 N N . TYR A 1 102 ? 0.079 14.438 -5.907 1.00 92.69 102 TYR A N 1
ATOM 807 C CA . TYR A 1 102 ? 0.810 15.005 -4.785 1.00 92.69 102 TYR A CA 1
ATOM 808 C C . TYR A 1 102 ? 1.867 14.030 -4.286 1.00 92.69 102 TYR A C 1
ATOM 810 O O . TYR A 1 102 ? 1.639 12.823 -4.216 1.00 92.69 102 TYR A O 1
ATOM 818 N N . THR A 1 103 ? 3.010 14.578 -3.890 1.00 94.56 103 THR A N 1
ATOM 819 C CA . THR A 1 103 ? 4.043 13.858 -3.154 1.00 94.56 103 THR A CA 1
ATOM 820 C C . THR A 1 103 ? 4.533 14.706 -1.989 1.00 94.56 103 THR A C 1
ATOM 822 O O . THR A 1 103 ? 4.437 15.938 -2.002 1.00 94.56 103 THR A O 1
ATOM 825 N N . PHE A 1 104 ? 5.039 14.053 -0.949 1.00 95.56 104 PHE A N 1
ATOM 826 C CA . PHE A 1 104 ? 5.634 14.728 0.199 1.00 95.56 104 PHE A CA 1
ATOM 827 C C . PHE A 1 104 ? 6.696 13.857 0.867 1.00 95.56 104 PHE A C 1
ATOM 829 O O . PHE A 1 104 ? 6.695 12.637 0.738 1.00 95.56 104 PHE A O 1
ATOM 836 N N . LEU A 1 105 ? 7.591 14.489 1.627 1.00 95.81 105 LEU A N 1
ATOM 837 C CA . LEU A 1 105 ? 8.595 13.777 2.413 1.00 95.81 105 LEU A CA 1
ATOM 838 C C . LEU A 1 105 ? 8.016 13.324 3.755 1.00 95.81 105 LEU A C 1
ATOM 840 O O . LEU A 1 105 ? 7.466 14.138 4.508 1.00 95.81 105 LEU A O 1
ATOM 844 N N . HIS A 1 106 ? 8.187 12.047 4.074 1.00 93.56 106 HIS A N 1
ATOM 845 C CA . HIS A 1 106 ? 7.828 11.442 5.353 1.00 93.56 106 HIS A CA 1
ATOM 846 C C . HIS A 1 106 ? 9.061 10.793 5.982 1.00 93.56 106 HIS A C 1
ATOM 848 O O . HIS A 1 106 ? 9.838 10.149 5.284 1.00 93.5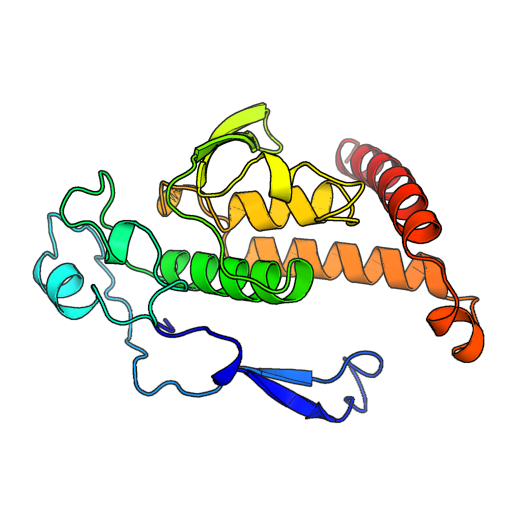6 106 HIS A O 1
ATOM 854 N N . ALA A 1 107 ? 9.262 11.000 7.282 1.00 90.56 107 ALA A N 1
ATOM 855 C CA . ALA A 1 107 ? 10.368 10.382 8.000 1.00 90.56 107 ALA A CA 1
ATOM 856 C C . ALA A 1 107 ? 9.976 8.961 8.415 1.00 90.56 107 ALA A C 1
ATOM 858 O O . ALA A 1 107 ? 8.952 8.780 9.068 1.00 90.56 107 ALA A O 1
ATOM 859 N N . ASP A 1 108 ? 10.796 7.979 8.057 1.00 82.12 108 ASP A N 1
ATOM 860 C CA . ASP A 1 108 ? 10.658 6.613 8.551 1.00 82.12 108 ASP A CA 1
ATOM 861 C C . ASP A 1 108 ? 11.049 6.520 10.050 1.00 82.12 108 ASP A C 1
ATOM 863 O O . ASP A 1 108 ? 11.595 7.473 10.624 1.00 82.12 108 ASP A O 1
ATOM 867 N N . PRO A 1 109 ? 10.813 5.377 10.724 1.00 73.69 109 PRO A N 1
ATOM 868 C CA . PRO A 1 109 ? 11.158 5.205 12.138 1.00 73.69 109 PRO A CA 1
ATOM 869 C C . PRO A 1 109 ? 12.647 5.382 12.474 1.00 73.69 109 PRO A C 1
ATOM 871 O O . PRO A 1 109 ? 12.972 5.604 13.642 1.00 73.69 109 PRO A O 1
ATOM 874 N N . ASN A 1 110 ? 13.536 5.284 11.481 1.00 80.50 110 ASN A N 1
ATOM 875 C CA . ASN A 1 110 ? 14.980 5.474 11.620 1.00 80.50 110 ASN A CA 1
ATOM 876 C C . ASN A 1 110 ? 15.410 6.926 11.333 1.00 80.50 110 ASN A C 1
ATOM 878 O O . ASN A 1 110 ? 16.594 7.247 11.432 1.00 80.50 110 ASN A O 1
ATOM 882 N N . GLY A 1 111 ? 14.467 7.808 10.991 1.00 84.06 111 GLY A N 1
ATOM 883 C CA . GLY A 1 111 ? 14.715 9.217 10.703 1.00 84.06 111 GLY A CA 1
ATOM 884 C C . GLY A 1 111 ? 15.119 9.512 9.257 1.00 84.06 111 GLY A C 1
ATOM 885 O O . GLY A 1 111 ? 15.497 10.650 8.970 1.00 84.06 111 GLY A O 1
ATOM 886 N N . TYR A 1 112 ? 15.041 8.543 8.339 1.00 89.31 112 TYR A N 1
ATOM 887 C CA . TYR A 1 112 ? 15.287 8.804 6.919 1.00 89.31 112 TYR A CA 1
ATOM 888 C C . TYR A 1 112 ? 14.028 9.333 6.242 1.00 89.31 112 TYR A C 1
ATOM 890 O O . TYR A 1 112 ? 12.943 8.778 6.392 1.00 89.31 112 TYR A O 1
ATOM 898 N N . PHE A 1 113 ? 14.177 10.399 5.458 1.00 94.12 113 PHE A N 1
ATOM 899 C CA . PHE A 1 113 ? 13.077 10.945 4.674 1.00 94.12 113 PHE A CA 1
ATOM 900 C C . PHE A 1 113 ? 12.891 10.155 3.382 1.00 94.12 113 PHE A C 1
ATOM 902 O O . PHE A 1 113 ? 13.836 9.984 2.614 1.00 94.12 113 PHE A O 1
ATOM 909 N N . ARG A 1 114 ? 11.657 9.718 3.147 1.00 94.62 114 ARG A N 1
ATOM 910 C CA . ARG A 1 114 ? 11.214 8.984 1.961 1.00 94.62 114 ARG A CA 1
ATOM 911 C C . ARG A 1 114 ? 10.112 9.761 1.254 1.00 94.62 114 ARG A C 1
ATOM 913 O O . ARG A 1 114 ? 9.344 10.476 1.909 1.00 94.62 114 ARG A O 1
ATOM 920 N N . THR A 1 115 ? 10.033 9.630 -0.065 1.00 96.31 115 THR A N 1
ATOM 921 C CA . THR A 1 115 ? 8.959 10.255 -0.842 1.00 96.31 115 THR A CA 1
ATOM 922 C C . THR A 1 115 ? 7.707 9.393 -0.768 1.00 96.31 115 THR A C 1
ATOM 924 O O . THR A 1 115 ? 7.706 8.239 -1.189 1.00 96.31 115 THR A O 1
ATOM 927 N N . VAL A 1 116 ? 6.628 9.973 -0.253 1.00 96.12 116 VAL A N 1
ATOM 928 C CA . VAL A 1 116 ? 5.299 9.363 -0.194 1.00 96.12 116 VAL A CA 1
ATOM 929 C C . VAL A 1 116 ? 4.417 9.998 -1.254 1.00 96.12 116 VAL A C 1
ATOM 931 O O . VAL A 1 116 ? 4.425 11.220 -1.423 1.00 96.12 116 VAL A O 1
ATOM 934 N N . VAL A 1 117 ? 3.622 9.180 -1.935 1.00 95.25 117 VAL A N 1
ATOM 935 C CA . VAL A 1 117 ? 2.607 9.631 -2.886 1.00 95.25 117 VAL A CA 1
ATOM 936 C C . VAL A 1 117 ? 1.263 9.796 -2.181 1.00 95.25 117 VAL A C 1
ATOM 938 O O . VAL A 1 117 ? 0.729 8.872 -1.566 1.00 95.25 117 VAL A O 1
ATOM 941 N N . GLY A 1 118 ? 0.678 10.978 -2.302 1.00 93.50 118 GLY A N 1
ATOM 942 C CA . GLY A 1 118 ? -0.606 11.321 -1.710 1.00 93.50 118 GLY A CA 1
ATOM 943 C C . GLY A 1 118 ? -0.657 12.766 -1.247 1.00 93.50 118 GLY A C 1
ATOM 944 O O . GLY A 1 118 ? 0.356 13.457 -1.161 1.00 93.50 118 GLY A O 1
ATOM 945 N N . ASP A 1 119 ? -1.862 13.234 -0.938 1.00 92.25 119 ASP A N 1
ATOM 946 C CA . ASP A 1 119 ? -2.076 14.601 -0.472 1.00 92.25 119 ASP A CA 1
ATOM 947 C C . ASP A 1 119 ? -1.747 14.720 1.033 1.00 92.25 119 ASP A C 1
ATOM 949 O O . ASP A 1 119 ? -2.470 14.152 1.869 1.00 92.25 119 ASP A O 1
ATOM 953 N N . PRO A 1 120 ? -0.690 15.465 1.417 1.00 91.12 120 PRO A N 1
ATOM 954 C CA . PRO A 1 120 ? -0.335 15.638 2.820 1.00 91.12 120 PRO A CA 1
ATOM 955 C C . PRO A 1 120 ? -1.412 16.388 3.608 1.00 91.12 120 PRO A C 1
ATOM 957 O O . PRO A 1 120 ? -1.511 16.175 4.814 1.00 91.12 120 PRO A O 1
ATOM 960 N N . ALA A 1 121 ? -2.234 17.225 2.963 1.00 89.38 121 ALA A N 1
ATOM 961 C CA . ALA A 1 121 ? -3.332 17.928 3.625 1.00 89.38 121 ALA A CA 1
ATOM 962 C C . ALA A 1 121 ? -4.452 16.974 4.062 1.00 89.38 121 ALA A C 1
ATOM 964 O O . ALA A 1 121 ? -5.238 17.325 4.933 1.00 89.38 121 ALA A O 1
ATOM 965 N N . ILE A 1 122 ? -4.512 15.768 3.490 1.00 88.50 122 ILE A N 1
ATOM 966 C CA . ILE A 1 122 ? -5.444 14.720 3.913 1.00 88.50 122 ILE A CA 1
ATOM 967 C C . ILE A 1 122 ? -4.766 13.802 4.927 1.00 88.50 122 ILE A C 1
ATOM 969 O O . ILE A 1 122 ? -5.286 13.609 6.021 1.00 88.50 122 ILE A O 1
ATOM 973 N N . LEU A 1 123 ? -3.602 13.242 4.577 1.00 85.56 123 LEU A N 1
ATOM 974 C CA . LEU A 1 123 ? -2.927 12.230 5.400 1.00 85.56 123 LEU A CA 1
ATOM 975 C C . LEU A 1 123 ? -2.433 12.774 6.744 1.00 85.56 123 LEU A C 1
ATOM 977 O O . LEU A 1 123 ? -2.313 12.010 7.695 1.00 85.56 123 LEU A O 1
ATOM 981 N N . ARG A 1 124 ? -2.146 14.079 6.837 1.00 84.38 124 ARG A N 1
ATOM 982 C CA . ARG A 1 124 ? -1.683 14.724 8.078 1.00 84.38 124 ARG A CA 1
ATOM 983 C C . ARG A 1 124 ? -2.780 15.486 8.812 1.00 84.38 124 ARG A C 1
ATOM 985 O O . ARG A 1 124 ? -2.520 16.010 9.893 1.00 84.38 124 ARG A O 1
ATOM 992 N N . ASP A 1 125 ? -3.983 15.569 8.251 1.00 81.94 125 ASP A N 1
ATOM 993 C CA . ASP A 1 125 ? -5.097 16.235 8.915 1.00 81.94 125 ASP A CA 1
ATOM 994 C C . ASP A 1 125 ? -5.823 15.274 9.858 1.00 81.94 125 ASP A C 1
ATOM 996 O O . ASP A 1 125 ? -6.801 14.611 9.503 1.00 81.94 125 ASP A O 1
ATOM 1000 N N . SER A 1 126 ? -5.363 15.263 11.107 1.00 72.75 126 SER A N 1
ATOM 1001 C CA . SER A 1 126 ? -5.974 14.492 12.189 1.00 72.75 126 SER A CA 1
ATOM 1002 C C . SER A 1 126 ? -7.327 15.034 12.663 1.00 72.75 126 SER A C 1
ATOM 1004 O O . SER A 1 126 ? -7.980 14.408 13.501 1.00 72.75 126 SER A O 1
ATOM 1006 N N . THR A 1 127 ? -7.773 16.186 12.150 1.00 69.56 127 THR A N 1
ATOM 1007 C CA . THR A 1 127 ? -8.950 16.892 12.670 1.00 69.56 127 THR A CA 1
ATOM 1008 C C . THR A 1 127 ? -10.215 16.654 11.857 1.00 69.56 127 THR A C 1
ATOM 1010 O O . THR A 1 127 ? -11.279 16.481 12.457 1.00 69.56 127 THR A O 1
ATOM 1013 N N . GLN A 1 128 ? -10.129 16.614 10.523 1.00 68.75 128 GLN A N 1
ATOM 1014 C CA . GLN A 1 128 ? -11.311 16.447 9.667 1.00 68.75 128 GLN A CA 1
ATOM 1015 C C . GLN A 1 128 ? -11.264 15.181 8.818 1.00 68.75 128 GLN A C 1
ATOM 1017 O O . GLN A 1 128 ? -12.282 14.492 8.714 1.00 68.75 128 GLN A O 1
ATOM 1022 N N . HIS A 1 129 ? -10.111 14.856 8.233 1.00 69.50 129 HIS A N 1
ATOM 1023 C CA . HIS A 1 129 ? -10.044 13.819 7.202 1.00 69.50 129 HIS A CA 1
ATOM 1024 C C . HIS A 1 129 ? -9.456 12.490 7.681 1.00 69.50 129 HIS A C 1
ATOM 1026 O O . HIS A 1 129 ? -9.869 11.441 7.185 1.00 69.50 129 HIS A O 1
ATOM 1032 N N . PHE A 1 130 ? -8.532 12.509 8.644 1.00 74.56 130 PHE A N 1
ATOM 1033 C CA . PHE A 1 130 ? -7.806 11.313 9.064 1.00 74.56 130 PHE A CA 1
ATOM 1034 C C . PHE A 1 130 ? -7.683 11.213 10.597 1.00 74.56 130 PHE A C 1
ATOM 1036 O O . PHE A 1 130 ? -6.592 11.343 11.146 1.00 74.56 130 PHE A O 1
ATOM 1043 N N . PRO A 1 131 ? -8.790 10.969 11.330 1.00 75.56 131 PRO A N 1
ATOM 1044 C CA . PRO A 1 131 ? -8.824 10.983 12.798 1.00 75.56 131 PRO A CA 1
ATOM 1045 C C . PRO A 1 131 ? -8.250 9.694 13.422 1.00 75.56 131 PRO A C 1
ATOM 1047 O O . PRO A 1 131 ? -8.873 9.085 14.295 1.00 75.56 131 PRO A O 1
ATOM 1050 N N . TYR A 1 132 ? -7.095 9.248 12.938 1.00 80.25 132 TYR A N 1
ATOM 1051 C CA . TYR A 1 132 ? -6.381 8.064 13.406 1.00 80.25 132 TYR A CA 1
ATOM 1052 C C . TYR A 1 132 ? -5.023 8.457 13.990 1.00 80.25 132 TYR A C 1
ATOM 1054 O O . TYR A 1 132 ? -4.515 9.549 13.740 1.00 80.25 132 TYR A O 1
ATOM 1062 N N . SER A 1 133 ? -4.444 7.550 14.777 1.00 81.94 133 SER A N 1
ATOM 1063 C CA . SER A 1 133 ? -3.135 7.753 15.395 1.00 81.94 133 SER A CA 1
ATOM 1064 C C . SER A 1 133 ? -2.039 7.956 14.349 1.00 81.94 133 SER A C 1
ATOM 1066 O O . SER A 1 133 ? -2.134 7.465 13.218 1.00 81.94 133 SER A O 1
ATOM 1068 N N . ALA A 1 134 ? -0.950 8.608 14.765 1.00 83.25 134 ALA A N 1
ATOM 1069 C CA . ALA A 1 134 ? 0.236 8.788 13.926 1.00 83.25 134 ALA A CA 1
ATOM 1070 C C . ALA A 1 134 ? 0.736 7.452 13.349 1.00 83.25 134 ALA A C 1
ATOM 1072 O O . ALA A 1 134 ? 1.117 7.384 12.190 1.00 83.25 134 ALA A O 1
ATOM 1073 N N . ARG A 1 135 ? 0.608 6.355 14.106 1.00 84.12 135 ARG A N 1
ATOM 1074 C CA . ARG A 1 135 ? 1.001 5.017 13.651 1.00 84.12 135 ARG A CA 1
ATOM 1075 C C . ARG A 1 135 ? 0.202 4.513 12.444 1.00 84.12 135 ARG A C 1
ATOM 1077 O O . ARG A 1 135 ? 0.781 3.889 11.563 1.00 84.12 135 ARG A O 1
ATOM 1084 N N . VAL A 1 136 ? -1.108 4.765 12.382 1.00 86.81 136 VAL A N 1
ATOM 1085 C CA . VAL A 1 136 ? -1.916 4.384 11.204 1.00 86.81 136 VAL A CA 1
ATOM 1086 C C . VAL A 1 136 ? -1.475 5.193 9.984 1.00 86.81 136 VAL A C 1
ATOM 1088 O O . VAL A 1 136 ? -1.398 4.652 8.881 1.00 86.81 136 VAL A O 1
ATOM 1091 N N . ILE A 1 137 ? -1.165 6.475 10.192 1.00 89.12 137 ILE A N 1
ATOM 1092 C CA . ILE A 1 137 ? -0.645 7.358 9.144 1.00 89.12 137 ILE A CA 1
ATOM 1093 C C . ILE A 1 137 ? 0.712 6.840 8.650 1.00 89.12 137 ILE A C 1
ATOM 1095 O O . ILE A 1 137 ? 0.885 6.694 7.444 1.00 89.12 137 ILE A O 1
ATOM 1099 N N . ASP A 1 138 ? 1.631 6.483 9.549 1.00 90.06 138 ASP A N 1
ATOM 1100 C CA . ASP A 1 138 ? 2.948 5.931 9.203 1.00 90.06 138 ASP A CA 1
ATOM 1101 C C . ASP A 1 138 ? 2.819 4.631 8.393 1.00 90.06 138 ASP A C 1
ATOM 1103 O O . ASP A 1 138 ? 3.488 4.454 7.375 1.00 90.06 138 ASP A O 1
ATOM 1107 N N . VAL A 1 139 ? 1.912 3.732 8.794 1.00 91.94 139 VAL A N 1
ATOM 1108 C CA . VAL A 1 139 ? 1.621 2.491 8.054 1.00 91.94 139 VAL A CA 1
ATOM 1109 C C . VAL A 1 139 ? 1.145 2.797 6.632 1.00 91.94 139 VAL A C 1
ATOM 1111 O O . VAL A 1 139 ? 1.652 2.203 5.681 1.00 91.94 139 VAL A O 1
ATOM 1114 N N . LEU A 1 140 ? 0.218 3.745 6.459 1.00 93.25 140 LEU A N 1
ATOM 1115 C CA . LEU A 1 140 ? -0.225 4.162 5.125 1.00 93.25 140 LEU A CA 1
ATOM 1116 C C . LEU A 1 140 ? 0.899 4.801 4.308 1.00 93.25 140 LEU A C 1
ATOM 1118 O O . LEU A 1 140 ? 1.039 4.486 3.127 1.00 93.25 140 LEU A O 1
ATOM 1122 N N . CYS A 1 141 ? 1.712 5.661 4.920 1.00 94.19 141 CYS A N 1
ATOM 1123 C CA . CYS A 1 141 ? 2.870 6.264 4.265 1.00 94.19 141 CYS A CA 1
ATOM 1124 C C . CYS A 1 141 ? 3.843 5.191 3.760 1.00 94.19 141 CYS A C 1
ATOM 1126 O O . CYS A 1 141 ? 4.291 5.271 2.620 1.00 94.19 141 CYS A O 1
ATOM 1128 N N . HIS A 1 142 ? 4.112 4.145 4.548 1.00 94.06 142 HIS A N 1
ATOM 1129 C CA . HIS A 1 142 ? 4.956 3.025 4.122 1.00 94.06 142 HIS A CA 1
ATOM 1130 C C . HIS A 1 142 ? 4.346 2.177 2.995 1.00 94.06 142 HIS A C 1
ATOM 1132 O O . HIS A 1 142 ? 5.093 1.554 2.238 1.00 94.06 142 HIS A O 1
ATOM 1138 N N . CYS A 1 143 ? 3.018 2.141 2.853 1.00 95.62 143 CYS A N 1
ATOM 1139 C CA . CYS A 1 143 ? 2.371 1.531 1.688 1.00 95.62 143 CYS A CA 1
ATOM 1140 C C . CYS A 1 143 ? 2.512 2.397 0.427 1.00 95.62 143 CYS A C 1
ATOM 1142 O O . CYS A 1 143 ? 2.601 1.856 -0.675 1.00 95.62 143 CYS A O 1
ATOM 1144 N N . PHE A 1 144 ? 2.536 3.722 0.587 1.00 95.94 144 PHE A N 1
ATOM 1145 C CA . PHE A 1 144 ? 2.553 4.703 -0.501 1.00 95.94 144 PHE A CA 1
ATOM 1146 C C . PHE A 1 144 ? 3.931 5.302 -0.802 1.00 95.94 144 PHE A C 1
ATOM 1148 O O . PHE A 1 144 ? 4.010 6.367 -1.419 1.00 95.94 144 PHE A O 1
ATOM 1155 N N . MET A 1 145 ? 5.021 4.637 -0.408 1.00 95.81 145 MET A N 1
ATOM 1156 C CA . MET A 1 145 ? 6.354 5.050 -0.852 1.00 95.81 145 MET A CA 1
ATOM 1157 C C . MET A 1 145 ? 6.428 5.009 -2.382 1.00 95.81 145 MET A C 1
ATOM 1159 O O . MET A 1 145 ? 5.966 4.048 -3.011 1.00 95.81 145 MET A O 1
ATOM 1163 N N . GLU A 1 146 ? 6.968 6.079 -2.965 1.00 95.38 146 GLU A N 1
ATOM 1164 C CA . GLU A 1 146 ? 7.124 6.232 -4.414 1.00 95.38 146 GLU A CA 1
ATOM 1165 C C . GLU A 1 146 ? 7.967 5.083 -4.974 1.00 95.38 146 GLU A C 1
ATOM 1167 O O . GLU A 1 146 ? 7.514 4.353 -5.857 1.00 95.38 146 GLU A O 1
ATOM 1172 N N . ASP A 1 147 ? 9.141 4.854 -4.382 1.00 95.31 147 ASP A N 1
ATOM 1173 C CA . ASP A 1 147 ? 9.991 3.720 -4.718 1.00 95.31 147 ASP A CA 1
ATOM 1174 C C . ASP A 1 147 ? 9.398 2.414 -4.144 1.00 95.31 147 ASP A C 1
ATOM 1176 O O . ASP A 1 147 ? 9.240 2.292 -2.922 1.00 95.31 147 ASP A O 1
ATOM 1180 N N . PRO A 1 148 ? 9.069 1.411 -4.985 1.00 94.88 148 PRO A N 1
ATOM 1181 C CA . PRO A 1 148 ? 8.570 0.129 -4.504 1.00 94.88 148 PRO A CA 1
ATOM 1182 C C . PRO A 1 148 ? 9.541 -0.578 -3.551 1.00 94.88 148 PRO A C 1
ATOM 1184 O O . PRO A 1 148 ? 9.068 -1.258 -2.643 1.00 94.88 148 PRO A O 1
ATOM 1187 N N . ASP A 1 149 ? 10.859 -0.410 -3.697 1.00 93.12 149 ASP A N 1
ATOM 1188 C CA . ASP A 1 149 ? 11.851 -1.067 -2.832 1.00 93.12 149 ASP A CA 1
ATOM 1189 C C . ASP A 1 149 ? 11.879 -0.483 -1.404 1.00 93.12 149 ASP A C 1
ATOM 1191 O O . ASP A 1 149 ? 12.348 -1.141 -0.473 1.00 93.12 149 ASP A O 1
ATOM 1195 N N . GLU A 1 150 ? 11.317 0.713 -1.207 1.00 94.12 150 GLU A N 1
ATOM 1196 C CA . GLU A 1 150 ? 11.203 1.375 0.100 1.00 94.12 150 GLU A CA 1
ATOM 1197 C C . GLU A 1 150 ? 9.885 1.056 0.829 1.00 94.12 150 GLU A C 1
ATOM 1199 O O . GLU A 1 150 ? 9.716 1.421 1.996 1.00 94.12 150 GLU A O 1
ATOM 1204 N N . ARG A 1 151 ? 8.938 0.367 0.175 1.00 94.75 151 ARG A N 1
ATOM 1205 C CA . ARG A 1 151 ? 7.648 0.016 0.788 1.00 94.75 151 ARG A CA 1
ATOM 1206 C C . ARG A 1 151 ? 7.801 -1.050 1.866 1.00 94.75 151 ARG A C 1
ATOM 1208 O O . ARG A 1 151 ? 8.621 -1.968 1.772 1.00 94.75 151 ARG A O 1
ATOM 1215 N N . ALA A 1 152 ? 6.933 -0.983 2.875 1.00 92.62 152 ALA A N 1
ATOM 1216 C CA . ALA A 1 152 ? 6.868 -2.016 3.904 1.00 92.62 152 ALA A CA 1
ATOM 1217 C C . ALA A 1 152 ? 6.578 -3.398 3.297 1.00 92.62 152 ALA A C 1
ATOM 1219 O O . ALA A 1 152 ? 5.804 -3.554 2.356 1.00 92.62 152 ALA A O 1
ATOM 1220 N N . THR A 1 153 ? 7.160 -4.445 3.879 1.00 93.00 153 THR A N 1
ATOM 1221 C CA . THR A 1 153 ? 6.771 -5.820 3.530 1.00 93.00 153 THR A CA 1
ATOM 1222 C C . THR A 1 153 ? 5.410 -6.161 4.136 1.00 93.00 153 THR A C 1
ATOM 1224 O O . THR A 1 153 ? 5.045 -5.631 5.185 1.00 93.00 153 THR A O 1
ATOM 1227 N N . SER A 1 154 ? 4.692 -7.126 3.554 1.00 90.31 154 SER A N 1
ATOM 1228 C CA . SER A 1 154 ? 3.427 -7.627 4.119 1.00 90.31 154 SER A CA 1
ATOM 1229 C C . SER A 1 154 ? 3.564 -8.071 5.579 1.00 90.31 154 SER A C 1
ATOM 1231 O O . SER A 1 154 ? 2.689 -7.806 6.393 1.00 90.31 154 SER A O 1
ATOM 1233 N N . ARG A 1 155 ? 4.698 -8.682 5.939 1.00 92.12 155 ARG A N 1
ATOM 1234 C CA . ARG A 1 155 ? 5.014 -9.065 7.320 1.00 92.12 155 ARG A CA 1
ATOM 1235 C C . ARG A 1 155 ? 5.100 -7.862 8.262 1.00 92.12 155 ARG A C 1
ATOM 1237 O O . ARG A 1 155 ? 4.602 -7.947 9.376 1.00 92.12 155 ARG A O 1
ATOM 1244 N N . ILE A 1 156 ? 5.726 -6.764 7.831 1.00 90.69 156 ILE A N 1
ATOM 1245 C CA . ILE A 1 156 ? 5.801 -5.532 8.635 1.00 90.69 156 ILE A CA 1
ATOM 1246 C C . ILE A 1 156 ? 4.391 -4.973 8.844 1.00 90.69 156 ILE A C 1
ATOM 1248 O O . ILE A 1 156 ? 4.013 -4.710 9.981 1.00 90.69 156 ILE A O 1
ATOM 1252 N N . LEU A 1 157 ? 3.583 -4.909 7.781 1.00 90.69 157 LEU A N 1
ATOM 1253 C CA . LEU A 1 157 ? 2.198 -4.437 7.868 1.00 90.69 157 LEU A CA 1
ATOM 1254 C C . LEU A 1 157 ? 1.345 -5.285 8.817 1.00 90.69 157 LEU A C 1
ATOM 1256 O O . LEU A 1 157 ? 0.610 -4.734 9.630 1.00 90.69 157 LEU A O 1
ATOM 1260 N N . VAL A 1 158 ? 1.457 -6.615 8.752 1.00 90.69 158 VAL A N 1
ATOM 1261 C CA . VAL A 1 158 ? 0.745 -7.518 9.671 1.00 90.69 158 VAL A CA 1
ATOM 1262 C C . VAL A 1 158 ? 1.157 -7.254 11.118 1.00 90.69 158 VAL A C 1
ATOM 1264 O O . VAL A 1 158 ? 0.287 -7.137 11.976 1.00 90.69 158 VAL A O 1
ATOM 1267 N N . ASN A 1 159 ? 2.456 -7.102 11.388 1.00 90.81 159 ASN A N 1
ATOM 1268 C CA . ASN A 1 159 ? 2.947 -6.816 12.736 1.00 90.81 159 ASN A CA 1
ATOM 1269 C C . ASN A 1 159 ? 2.427 -5.471 13.265 1.00 90.81 159 ASN A C 1
ATOM 1271 O O . ASN A 1 159 ? 2.025 -5.382 14.426 1.00 90.81 159 ASN A O 1
ATOM 1275 N N . ASP A 1 160 ? 2.404 -4.433 12.427 1.00 89.50 160 ASP A N 1
ATOM 1276 C CA . ASP A 1 160 ? 1.877 -3.124 12.817 1.00 89.50 160 ASP A CA 1
ATOM 1277 C C . ASP A 1 160 ? 0.368 -3.159 13.061 1.00 89.50 160 ASP A C 1
ATOM 1279 O O . ASP A 1 160 ? -0.103 -2.644 14.078 1.00 89.50 160 ASP A O 1
ATOM 1283 N N . CYS A 1 161 ? -0.390 -3.814 12.179 1.00 86.69 161 CYS A N 1
ATOM 1284 C CA . CYS A 1 161 ? -1.825 -4.019 12.356 1.00 86.69 161 CYS A CA 1
ATOM 1285 C C . CYS A 1 161 ? -2.133 -4.806 13.632 1.00 86.69 161 CYS A C 1
ATOM 1287 O O . CYS A 1 161 ? -3.007 -4.396 14.397 1.00 86.69 161 CYS A O 1
ATOM 1289 N N . GLN A 1 162 ? -1.392 -5.883 13.903 1.00 87.69 162 GLN A N 1
ATOM 1290 C CA . GLN A 1 162 ? -1.571 -6.678 15.114 1.00 87.69 162 GLN A CA 1
ATOM 1291 C C . GLN A 1 162 ? -1.299 -5.846 16.368 1.00 87.69 162 GLN A C 1
ATOM 1293 O O . GLN A 1 162 ? -2.124 -5.828 17.275 1.00 87.69 162 GLN A O 1
ATOM 1298 N N . ALA A 1 163 ? -0.211 -5.071 16.393 1.00 87.25 163 ALA A N 1
ATOM 1299 C CA . ALA A 1 163 ? 0.092 -4.201 17.526 1.00 87.25 163 ALA A CA 1
ATOM 1300 C C . ALA A 1 163 ? -1.010 -3.153 17.777 1.00 87.25 163 ALA A C 1
ATOM 1302 O O . ALA A 1 163 ? -1.316 -2.834 18.926 1.00 87.25 163 ALA A O 1
ATOM 1303 N N . MET A 1 164 ? -1.631 -2.620 16.719 1.00 84.94 164 MET A N 1
ATOM 1304 C CA . MET A 1 164 ? -2.762 -1.693 16.848 1.00 84.94 164 MET A CA 1
ATOM 1305 C C . MET A 1 164 ? -4.018 -2.379 17.401 1.00 84.94 164 MET A C 1
ATOM 1307 O O . MET A 1 164 ? -4.707 -1.793 18.242 1.00 84.94 164 MET A O 1
ATOM 1311 N N . VAL A 1 165 ? -4.292 -3.617 16.976 1.00 83.50 165 VAL A N 1
ATOM 1312 C CA . VAL A 1 165 ? -5.367 -4.444 17.543 1.00 83.50 165 VAL A CA 1
ATOM 1313 C C . VAL A 1 165 ? -5.089 -4.731 19.018 1.00 83.50 165 VAL A C 1
ATOM 1315 O O . VAL A 1 165 ? -5.939 -4.445 19.850 1.00 83.50 165 VAL A O 1
ATOM 1318 N N . ASP A 1 166 ? -3.887 -5.164 19.388 1.00 84.44 166 ASP A N 1
ATOM 1319 C CA . ASP A 1 166 ? -3.546 -5.486 20.781 1.00 84.44 166 ASP A CA 1
ATOM 1320 C C . ASP A 1 166 ? -3.706 -4.278 21.728 1.00 84.44 166 ASP A C 1
ATOM 1322 O O . ASP A 1 166 ? -4.181 -4.407 22.866 1.00 84.44 166 ASP A O 1
ATOM 1326 N N . ILE A 1 167 ? -3.355 -3.073 21.261 1.00 82.56 167 ILE A N 1
ATOM 1327 C CA . ILE A 1 167 ? -3.589 -1.822 22.002 1.00 82.56 167 ILE A CA 1
ATOM 1328 C C . ILE A 1 167 ? -5.091 -1.579 22.172 1.00 82.56 167 ILE A C 1
ATOM 1330 O O . ILE A 1 167 ? -5.549 -1.294 23.282 1.00 82.56 167 ILE A O 1
ATOM 1334 N N . PHE A 1 168 ? -5.864 -1.708 21.091 1.00 79.44 168 PHE A N 1
ATOM 1335 C CA . PHE A 1 168 ? -7.319 -1.576 21.136 1.00 79.44 168 PHE A CA 1
ATOM 1336 C C . PHE A 1 168 ? -7.944 -2.559 22.138 1.00 79.44 168 PHE A C 1
ATOM 1338 O O . PHE A 1 168 ? -8.796 -2.174 22.942 1.00 79.44 168 PHE A O 1
ATOM 1345 N N . ASP A 1 169 ? -7.494 -3.810 22.138 1.00 79.69 169 ASP A N 1
ATOM 1346 C CA . ASP A 1 169 ? -7.967 -4.877 23.025 1.00 79.69 169 ASP A CA 1
ATOM 1347 C C . ASP A 1 169 ? -7.702 -4.532 24.478 1.00 79.69 169 ASP A C 1
ATOM 1349 O O . ASP A 1 169 ? -8.593 -4.605 25.321 1.00 79.69 169 ASP A O 1
ATOM 1353 N N . THR A 1 170 ? -6.484 -4.079 24.757 1.00 81.38 170 THR A N 1
ATOM 1354 C CA . THR A 1 170 ? -6.080 -3.644 26.092 1.00 81.38 170 THR A CA 1
ATOM 1355 C C . THR A 1 170 ? -6.946 -2.481 26.578 1.00 81.38 170 THR A C 1
ATOM 1357 O O . THR A 1 170 ? -7.366 -2.466 27.732 1.00 81.38 170 THR A O 1
ATOM 1360 N N . MET A 1 171 ? -7.273 -1.529 25.698 1.00 75.44 171 MET A N 1
ATOM 1361 C CA . MET A 1 171 ? -8.113 -0.371 26.030 1.00 75.44 171 MET A CA 1
ATOM 1362 C C . MET A 1 171 ? -9.593 -0.713 26.230 1.00 75.44 171 MET A C 1
ATOM 1364 O O . MET A 1 171 ? -10.313 0.049 26.880 1.00 75.44 171 MET A O 1
ATOM 1368 N N . THR A 1 172 ? -10.061 -1.813 25.643 1.00 73.94 172 THR A N 1
ATOM 1369 C CA . THR A 1 172 ? -11.481 -2.196 25.620 1.00 73.94 172 THR A CA 1
ATOM 1370 C C . THR A 1 172 ? -11.801 -3.414 26.477 1.00 73.94 172 THR A C 1
ATOM 1372 O O . THR A 1 172 ? -12.975 -3.740 26.631 1.00 73.94 172 THR A O 1
ATOM 1375 N N . LYS A 1 173 ? -10.787 -4.037 27.090 1.00 73.00 173 LYS A N 1
ATOM 1376 C CA . LYS A 1 173 ? -10.890 -5.259 27.900 1.00 73.00 173 LYS A CA 1
ATOM 1377 C C . LYS A 1 173 ? -11.981 -5.208 28.975 1.00 73.00 173 LYS A C 1
ATOM 1379 O O . LYS A 1 173 ? -12.639 -6.216 29.211 1.00 73.00 173 LYS A O 1
ATOM 1384 N N . ASP A 1 174 ? -12.203 -4.033 29.562 1.00 71.94 174 ASP A N 1
ATOM 1385 C CA . ASP A 1 174 ? -13.177 -3.823 30.641 1.00 71.94 174 ASP A CA 1
ATOM 1386 C C . ASP A 1 174 ? -14.467 -3.121 30.174 1.00 71.94 174 ASP A C 1
ATOM 1388 O O . ASP A 1 174 ? -15.347 -2.822 30.984 1.00 71.94 174 ASP A O 1
ATOM 1392 N N . LEU A 1 175 ? -14.604 -2.830 28.874 1.00 65.38 175 LEU A N 1
ATOM 1393 C CA . LEU A 1 175 ? -15.769 -2.133 28.333 1.00 65.38 175 LEU A CA 1
ATOM 1394 C C . LEU A 1 175 ? -16.823 -3.133 27.839 1.00 65.38 175 LEU A C 1
ATOM 1396 O O . LEU A 1 175 ? -16.538 -3.953 26.963 1.00 65.38 175 LEU A O 1
ATOM 1400 N N . PRO A 1 176 ? -18.079 -3.050 28.315 1.00 63.78 176 PRO A N 1
ATOM 1401 C CA . PRO A 1 176 ? -19.147 -3.870 27.766 1.00 63.78 176 PRO A CA 1
ATOM 1402 C C . PRO A 1 176 ? -19.388 -3.530 26.276 1.00 63.78 176 PRO A C 1
ATOM 1404 O O . PRO A 1 176 ? -19.246 -2.369 25.875 1.00 63.78 176 PRO A O 1
ATOM 1407 N N . PRO A 1 177 ? -19.813 -4.499 25.436 1.00 59.38 177 PRO A N 1
ATOM 1408 C CA . PRO A 1 177 ? -19.995 -4.304 23.989 1.00 59.38 177 PRO A CA 1
ATOM 1409 C C . PRO A 1 177 ? -20.907 -3.132 23.601 1.00 59.38 177 PRO A C 1
ATOM 1411 O O . PRO A 1 177 ? -20.726 -2.502 22.558 1.00 59.38 177 PRO A O 1
ATOM 1414 N N . THR A 1 178 ? -21.873 -2.808 24.459 1.00 56.19 178 THR A N 1
ATOM 1415 C CA . THR A 1 178 ? -22.786 -1.668 24.312 1.00 56.19 178 THR A CA 1
ATOM 1416 C C . THR A 1 178 ? -22.088 -0.314 24.461 1.00 56.19 178 THR A C 1
ATOM 1418 O O . THR A 1 178 ? -22.498 0.644 23.810 1.00 56.19 178 THR A O 1
ATOM 1421 N N . GLN A 1 179 ? -21.011 -0.227 25.247 1.00 57.00 179 GLN A N 1
ATOM 1422 C CA . GLN A 1 179 ? -20.228 0.999 25.430 1.00 57.00 179 GLN A CA 1
ATOM 1423 C C . GLN A 1 179 ? -19.134 1.169 24.368 1.00 57.00 179 GLN A C 1
ATOM 1425 O O . GLN A 1 179 ? -18.834 2.305 23.999 1.00 57.00 179 GLN A O 1
ATOM 1430 N N . MET A 1 180 ? -18.611 0.077 23.793 1.00 56.16 180 MET A N 1
ATOM 1431 C CA . MET A 1 180 ? -17.642 0.139 22.684 1.00 56.16 180 MET A CA 1
ATOM 1432 C C . MET A 1 180 ? -18.175 0.916 21.470 1.00 56.16 180 MET A C 1
ATOM 1434 O O . MET A 1 180 ? -17.442 1.695 20.869 1.00 56.16 180 MET A O 1
ATOM 1438 N N . ARG A 1 181 ? -19.470 0.783 21.149 1.00 53.06 181 ARG A N 1
ATOM 1439 C CA . ARG A 1 181 ? -20.118 1.528 20.048 1.00 53.06 181 ARG A CA 1
ATOM 1440 C C . ARG A 1 181 ? -20.307 3.025 20.335 1.00 53.06 181 ARG A C 1
ATOM 1442 O O . ARG A 1 181 ? -20.583 3.782 19.412 1.00 53.06 181 ARG A O 1
ATOM 1449 N N . SER A 1 182 ? -20.181 3.443 21.598 1.00 51.22 182 SER A N 1
ATOM 1450 C CA . SER A 1 182 ? -20.394 4.826 22.057 1.00 51.22 182 SER A CA 1
ATOM 1451 C C . SER A 1 182 ? -19.106 5.631 22.268 1.00 51.22 182 SER A C 1
ATOM 1453 O O . SER A 1 182 ? -19.180 6.830 22.546 1.00 51.22 182 SER A O 1
ATOM 1455 N N . LEU A 1 183 ? -17.929 5.005 22.127 1.00 55.97 183 LEU A N 1
ATOM 1456 C CA . LEU A 1 183 ? -16.642 5.698 22.205 1.00 55.97 183 LEU A CA 1
ATOM 1457 C C . LEU A 1 183 ? -16.552 6.745 21.086 1.00 55.97 183 LEU A C 1
ATOM 1459 O O . LEU A 1 183 ? -16.554 6.424 19.897 1.00 55.97 183 LEU A O 1
ATOM 1463 N N . LYS A 1 184 ? -16.485 8.025 21.467 1.00 52.91 184 LYS A N 1
ATOM 1464 C CA . LYS A 1 184 ? -16.341 9.128 20.509 1.00 52.91 184 LYS A CA 1
ATOM 1465 C C . LYS A 1 184 ? -14.950 9.072 19.871 1.00 52.91 184 LYS A C 1
ATOM 1467 O O . LYS A 1 184 ? -13.958 8.954 20.589 1.00 52.91 184 LYS A O 1
ATOM 1472 N N . ARG A 1 185 ? -14.878 9.245 18.540 1.00 53.88 185 ARG A N 1
ATOM 1473 C CA . ARG A 1 185 ? -13.645 9.164 17.719 1.00 53.88 185 ARG A CA 1
ATOM 1474 C C . ARG A 1 185 ? -12.425 9.868 18.345 1.00 53.88 185 ARG A C 1
ATOM 1476 O O . ARG A 1 185 ? -11.345 9.295 18.375 1.00 53.88 185 ARG A O 1
ATOM 1483 N N . GLY A 1 186 ? -12.603 11.054 18.936 1.00 52.00 186 GLY A N 1
ATOM 1484 C CA . GLY A 1 186 ? -11.502 11.827 19.535 1.00 52.00 186 GLY A CA 1
ATOM 1485 C C . GLY A 1 186 ? -10.920 11.290 20.855 1.00 52.00 186 GLY A C 1
ATOM 1486 O O . GLY A 1 186 ? -9.782 11.610 21.180 1.00 52.00 186 GLY A O 1
ATOM 1487 N N . GLN A 1 187 ? -11.649 10.467 21.621 1.00 55.25 187 GLN A N 1
ATOM 1488 C CA . GLN A 1 187 ? -11.151 9.915 22.897 1.00 55.25 187 GLN A CA 1
ATOM 1489 C C . GLN A 1 187 ? -10.268 8.673 22.712 1.00 55.25 187 GLN A C 1
ATOM 1491 O O . GLN A 1 187 ? -9.485 8.340 23.602 1.00 55.25 187 GLN A O 1
ATOM 1496 N N . MET A 1 188 ? -10.395 7.982 21.576 1.00 56.47 188 MET A N 1
ATOM 1497 C CA . MET A 1 188 ? -9.571 6.815 21.261 1.00 56.47 188 MET A CA 1
ATOM 1498 C C . MET A 1 188 ? -8.199 7.199 20.710 1.00 56.47 188 MET A C 1
ATOM 1500 O O . MET A 1 188 ? -7.212 6.610 21.143 1.00 56.47 188 MET A O 1
ATOM 1504 N N . SER A 1 189 ? -8.123 8.207 19.831 1.00 55.34 189 SER A N 1
ATOM 1505 C CA . SER A 1 189 ? -6.854 8.641 19.223 1.00 55.34 189 SER A CA 1
ATOM 1506 C C . SER A 1 189 ? -5.831 9.077 20.277 1.00 55.34 189 SER A C 1
ATOM 1508 O O . SER A 1 189 ? -4.735 8.531 20.331 1.00 55.34 189 SER A O 1
ATOM 1510 N N . SER A 1 190 ? -6.216 9.968 21.200 1.00 59.09 190 SER A N 1
ATOM 1511 C CA . SER A 1 190 ? -5.292 10.503 22.216 1.00 59.09 190 SER A CA 1
ATOM 1512 C C . SER A 1 190 ? -4.771 9.448 23.198 1.00 59.09 190 SER A C 1
ATOM 1514 O O . SER A 1 190 ? -3.647 9.544 23.691 1.00 59.09 190 SER A O 1
ATOM 1516 N N . ARG A 1 191 ? -5.575 8.417 23.485 1.00 59.00 191 ARG A N 1
ATOM 1517 C CA . ARG A 1 191 ? -5.172 7.294 24.341 1.00 59.00 191 ARG A CA 1
ATOM 1518 C C . ARG A 1 191 ? -4.255 6.307 23.618 1.00 59.00 191 ARG A C 1
ATOM 1520 O O . ARG A 1 191 ? -3.339 5.787 24.254 1.00 59.00 191 ARG A O 1
ATOM 1527 N N . MET A 1 192 ? -4.476 6.067 22.323 1.00 57.91 192 MET A N 1
ATOM 1528 C CA . MET A 1 192 ? -3.596 5.221 21.509 1.00 57.91 192 MET A CA 1
ATOM 1529 C C . MET A 1 192 ? -2.195 5.825 21.383 1.00 57.91 192 MET A C 1
ATOM 1531 O O . MET A 1 192 ? -1.217 5.106 21.581 1.00 57.91 192 MET A O 1
ATOM 1535 N N . ASP A 1 193 ? -2.097 7.136 21.148 1.00 62.03 193 ASP A N 1
ATOM 1536 C CA . ASP A 1 193 ? -0.805 7.826 21.026 1.00 62.03 193 ASP A CA 1
ATOM 1537 C C . ASP A 1 193 ? 0.007 7.740 22.336 1.00 62.03 193 ASP A C 1
ATOM 1539 O O . ASP A 1 193 ? 1.199 7.435 22.325 1.00 62.03 193 ASP A O 1
ATOM 1543 N N . SER A 1 194 ? -0.650 7.899 23.492 1.00 59.66 194 SER A N 1
ATOM 1544 C CA . SER A 1 194 ? 0.011 7.826 24.804 1.00 59.66 194 SER A CA 1
ATOM 1545 C C . SER A 1 194 ? 0.522 6.422 25.163 1.00 59.66 194 SER A C 1
ATOM 1547 O O . SER A 1 194 ? 1.623 6.289 25.698 1.00 59.66 194 SER A O 1
ATOM 1549 N N . LEU A 1 195 ? -0.249 5.367 24.878 1.00 56.72 195 LEU A N 1
ATOM 1550 C CA . LEU A 1 195 ? 0.171 3.984 25.146 1.00 56.72 195 LEU A CA 1
ATOM 1551 C C . LEU A 1 195 ? 1.273 3.523 24.190 1.00 56.72 195 LEU A C 1
ATOM 1553 O O . LEU A 1 195 ? 2.134 2.728 24.576 1.00 56.72 195 LEU A O 1
ATOM 1557 N N . TYR A 1 196 ? 1.271 4.043 22.965 1.00 56.44 196 TYR A N 1
ATOM 1558 C CA . TYR A 1 196 ? 2.317 3.759 22.000 1.00 56.44 196 TYR A CA 1
ATOM 1559 C C . TYR A 1 196 ? 3.671 4.325 22.433 1.00 56.44 196 TYR A C 1
ATOM 1561 O O . TYR A 1 196 ? 4.642 3.568 22.444 1.00 56.44 196 TYR A O 1
ATOM 1569 N N . GLU A 1 197 ? 3.732 5.586 22.871 1.00 55.06 197 GLU A N 1
ATOM 1570 C CA . GLU A 1 197 ? 4.963 6.172 23.427 1.00 55.06 197 GLU A CA 1
ATOM 1571 C C . GLU A 1 197 ? 5.532 5.289 24.549 1.00 55.06 197 GLU A C 1
ATOM 1573 O O . GLU A 1 197 ? 6.710 4.931 24.542 1.00 55.06 197 GLU A O 1
ATOM 1578 N N . ILE A 1 198 ? 4.670 4.798 25.445 1.00 54.16 198 ILE A N 1
ATOM 1579 C CA . ILE A 1 198 ? 5.062 3.881 26.527 1.00 54.16 198 ILE A CA 1
ATOM 1580 C C . ILE A 1 198 ? 5.594 2.542 25.984 1.00 54.16 198 ILE A C 1
ATOM 1582 O O . ILE A 1 198 ? 6.561 1.9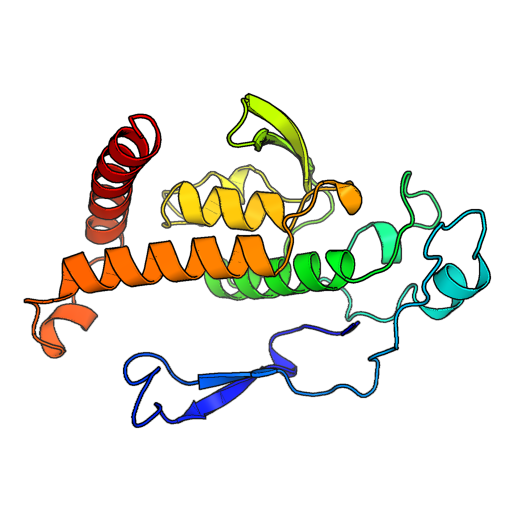99 26.525 1.00 54.16 198 ILE A O 1
ATOM 1586 N N . SER A 1 199 ? 4.993 1.994 24.923 1.00 44.62 199 SER A N 1
ATOM 1587 C CA . SER A 1 199 ? 5.469 0.756 24.288 1.00 44.62 199 SER A CA 1
ATOM 1588 C C . SER A 1 199 ? 6.832 0.934 23.608 1.00 44.62 199 SER A C 1
ATOM 1590 O O . SER A 1 199 ? 7.691 0.062 23.734 1.00 44.62 199 SER A O 1
ATOM 1592 N N . ARG A 1 200 ? 7.070 2.098 22.988 1.00 48.34 200 ARG A N 1
ATOM 1593 C CA . ARG A 1 200 ? 8.306 2.441 22.273 1.00 48.34 200 ARG A CA 1
ATOM 1594 C C . ARG A 1 200 ? 9.508 2.474 23.219 1.00 48.34 200 ARG A C 1
ATOM 1596 O O . ARG A 1 200 ? 10.546 1.891 22.905 1.00 48.34 200 ARG A O 1
ATOM 1603 N N . PHE A 1 201 ? 9.326 3.047 24.414 1.00 41.69 201 PHE A N 1
ATOM 1604 C CA . PHE A 1 201 ? 10.335 3.043 25.479 1.00 41.69 201 PHE A CA 1
ATOM 1605 C C . PHE A 1 201 ? 10.668 1.643 26.003 1.00 41.69 201 PHE A C 1
ATOM 1607 O O . PHE A 1 201 ? 11.791 1.412 26.436 1.00 41.69 201 PHE A O 1
ATOM 1614 N N . ARG A 1 202 ? 9.731 0.689 25.963 1.00 38.12 202 ARG A N 1
ATOM 1615 C CA . ARG A 1 202 ? 9.991 -0.680 26.440 1.00 38.12 202 ARG A CA 1
ATOM 1616 C C . ARG A 1 202 ? 10.788 -1.514 25.440 1.00 38.12 202 ARG A C 1
ATOM 1618 O O . ARG A 1 202 ? 11.600 -2.327 25.860 1.00 38.12 202 ARG A O 1
ATOM 1625 N N . THR A 1 203 ? 10.606 -1.287 24.142 1.00 38.41 203 THR A N 1
ATOM 1626 C CA . THR A 1 203 ? 11.343 -1.996 23.079 1.00 38.41 203 THR A CA 1
ATOM 1627 C C . THR A 1 203 ? 12.757 -1.472 22.813 1.00 38.41 203 THR A C 1
ATOM 1629 O O . THR A 1 203 ? 13.517 -2.156 22.144 1.00 38.41 203 THR A O 1
ATOM 1632 N N . GLN A 1 204 ? 13.137 -0.295 23.324 1.00 35.81 204 GLN A N 1
ATOM 1633 C CA . GLN A 1 204 ? 14.502 0.250 23.184 1.00 35.81 204 GLN A CA 1
ATOM 1634 C C . GLN A 1 204 ? 15.433 -0.085 24.367 1.00 35.81 204 GLN A C 1
ATOM 1636 O O . GLN A 1 204 ? 16.592 0.320 24.362 1.00 35.81 204 GLN A O 1
ATOM 1641 N N . VAL A 1 205 ? 14.944 -0.808 25.383 1.00 33.97 205 VAL A N 1
ATOM 1642 C CA . VAL A 1 205 ? 15.682 -1.124 26.626 1.00 33.97 205 VAL A CA 1
ATOM 1643 C C . VAL A 1 205 ? 15.914 -2.640 26.779 1.00 33.97 205 VAL A C 1
ATOM 1645 O O . VAL A 1 205 ? 16.123 -3.139 27.882 1.00 33.97 205 VAL A O 1
ATOM 1648 N N . CYS A 1 206 ? 15.888 -3.404 25.685 1.00 33.53 206 CYS A N 1
ATOM 1649 C CA . CYS A 1 206 ? 16.236 -4.830 25.675 1.00 33.53 206 CYS A CA 1
ATOM 1650 C C . CYS A 1 206 ? 17.213 -5.142 24.545 1.00 33.53 206 CYS A C 1
ATOM 1652 O O . CYS A 1 206 ? 16.954 -4.679 23.413 1.00 33.53 206 CYS A O 1
#